Protein AF-A0A3A6NCM9-F1 (afdb_monomer)

Radius of gyration: 18.09 Å; Cα contacts (8 Å, |Δi|>4): 404; chains: 1; bounding box: 43×39×56 Å

Structure (mmCIF, N/CA/C/O backbone):
data_AF-A0A3A6NCM9-F1
#
_entry.id   AF-A0A3A6NCM9-F1
#
loop_
_atom_site.group_PDB
_atom_site.id
_atom_site.type_symbol
_atom_site.label_atom_id
_atom_site.label_alt_id
_atom_site.label_comp_id
_atom_site.label_asym_id
_atom_site.label_entity_id
_atom_site.label_seq_id
_atom_site.pdbx_PDB_ins_code
_atom_site.Cartn_x
_atom_site.Cartn_y
_atom_site.Cartn_z
_atom_site.occupancy
_atom_site.B_iso_or_equiv
_atom_site.auth_seq_id
_atom_site.auth_comp_id
_atom_site.auth_asym_id
_atom_site.auth_atom_id
_atom_site.pdbx_PDB_model_num
ATOM 1 N N . MET A 1 1 ? -17.193 -24.774 10.992 1.00 48.31 1 MET A N 1
ATOM 2 C CA . MET A 1 1 ? -16.392 -23.666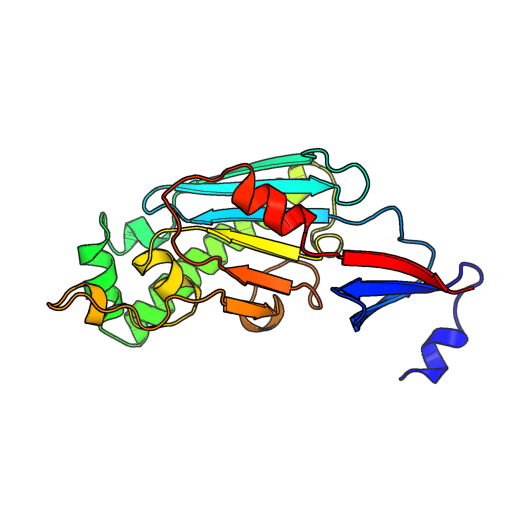 11.564 1.00 48.31 1 MET A CA 1
ATOM 3 C C . MET A 1 1 ? -17.260 -22.655 12.323 1.00 48.31 1 MET A C 1
ATOM 5 O O . MET A 1 1 ? -16.882 -22.297 13.424 1.00 48.31 1 MET A O 1
ATOM 9 N N . LEU A 1 2 ? -18.448 -22.282 11.819 1.00 43.47 2 LEU A N 1
ATOM 10 C CA . LEU A 1 2 ? -19.432 -21.435 12.529 1.00 43.47 2 LEU A CA 1
ATOM 11 C C . LEU A 1 2 ? -19.885 -21.929 13.929 1.00 43.47 2 LEU A C 1
ATOM 13 O O . LEU A 1 2 ? -19.968 -21.093 14.821 1.00 43.47 2 LEU A O 1
ATOM 17 N N . PRO A 1 3 ? -20.123 -23.235 14.189 1.00 46.50 3 PRO A N 1
ATOM 18 C CA . PRO A 1 3 ? -20.663 -23.672 15.487 1.00 46.50 3 PRO A CA 1
ATOM 19 C C . PRO A 1 3 ? -19.683 -23.520 16.659 1.00 46.50 3 PRO A C 1
ATOM 21 O O . PRO A 1 3 ? -20.102 -23.391 17.802 1.00 46.50 3 PRO A O 1
ATOM 24 N N . PHE A 1 4 ? -18.373 -23.519 16.385 1.00 46.66 4 PHE A N 1
ATOM 25 C CA . PHE A 1 4 ? -17.346 -23.422 17.426 1.00 46.66 4 PHE A CA 1
ATOM 26 C C . PHE A 1 4 ? -17.178 -21.985 17.948 1.00 46.66 4 PHE A C 1
ATOM 28 O O . PHE A 1 4 ? -16.792 -21.796 19.096 1.00 46.66 4 PHE A O 1
ATOM 35 N N . PHE A 1 5 ? -17.521 -20.974 17.137 1.00 48.91 5 PHE A N 1
ATOM 36 C CA . PHE A 1 5 ? -17.448 -19.564 17.537 1.00 48.91 5 PHE A CA 1
ATOM 37 C C . PHE A 1 5 ? -18.482 -19.184 18.603 1.00 48.91 5 PHE A C 1
ATOM 39 O O . PHE A 1 5 ? -18.211 -18.309 19.415 1.00 48.91 5 PHE A O 1
ATOM 46 N N . PHE A 1 6 ? -19.633 -19.857 18.640 1.00 49.19 6 PHE A N 1
ATOM 47 C CA . PHE A 1 6 ? -20.690 -19.558 19.610 1.00 49.19 6 PHE A CA 1
ATOM 48 C C . PHE A 1 6 ? -20.416 -20.116 21.011 1.00 49.19 6 PHE A C 1
ATOM 50 O O . PHE A 1 6 ? -21.011 -19.651 21.975 1.00 49.19 6 PHE A O 1
ATOM 57 N N . ASN A 1 7 ? -19.508 -21.089 21.144 1.00 46.19 7 ASN A N 1
ATOM 58 C CA . ASN A 1 7 ? -19.305 -21.812 22.402 1.00 46.19 7 ASN A CA 1
ATOM 59 C C . ASN A 1 7 ? -18.166 -21.259 23.272 1.00 46.19 7 ASN A C 1
ATOM 61 O O . ASN A 1 7 ? -17.878 -21.815 24.329 1.00 46.19 7 ASN A O 1
ATOM 65 N N . GLN A 1 8 ? -17.506 -20.179 22.845 1.00 46.28 8 GLN A N 1
ATOM 66 C CA . GLN A 1 8 ? -16.499 -19.491 23.647 1.00 46.28 8 GLN A CA 1
ATOM 67 C C . GLN A 1 8 ? -16.645 -17.977 23.518 1.00 46.28 8 GLN A C 1
ATOM 69 O O . GLN A 1 8 ? -16.111 -17.397 22.574 1.00 46.28 8 GLN A O 1
ATOM 74 N N . ARG A 1 9 ? -17.307 -17.354 24.502 1.00 50.97 9 ARG A N 1
ATOM 75 C CA . ARG A 1 9 ? -16.867 -16.153 25.250 1.00 50.97 9 ARG A CA 1
ATOM 76 C C . ARG A 1 9 ? -18.074 -15.412 25.819 1.00 50.97 9 ARG A C 1
ATOM 78 O O . ARG A 1 9 ? -18.945 -14.976 25.080 1.00 50.97 9 ARG A O 1
ATOM 85 N N . GLU A 1 10 ? -18.041 -15.168 27.124 1.00 55.66 10 GLU A N 1
ATOM 86 C CA . GLU A 1 10 ? -18.998 -14.332 27.868 1.00 55.66 10 GLU A CA 1
ATOM 87 C C . GLU A 1 10 ? -19.052 -12.859 27.388 1.00 55.66 10 GLU A C 1
ATOM 89 O O . GLU A 1 10 ? -19.897 -12.099 27.843 1.00 55.66 10 GLU A O 1
ATOM 94 N N . ASN A 1 11 ? -18.199 -12.456 26.433 1.00 61.81 11 ASN A N 1
ATOM 95 C CA . ASN A 1 11 ? -17.996 -11.065 26.002 1.00 61.81 11 ASN A CA 1
ATOM 96 C C . ASN A 1 11 ? -18.566 -10.723 24.605 1.00 61.81 11 ASN A C 1
ATOM 98 O O . ASN A 1 11 ? -18.276 -9.645 24.087 1.00 61.81 11 ASN A O 1
ATOM 102 N N . GLY A 1 12 ? -19.342 -11.613 23.975 1.00 78.62 12 GLY A N 1
ATOM 103 C CA . GLY A 1 12 ? -19.971 -11.365 22.666 1.00 78.62 12 GLY A CA 1
ATOM 104 C C . GLY A 1 12 ? -19.035 -11.504 21.454 1.00 78.62 12 GLY A C 1
ATOM 105 O O . GLY A 1 12 ? -17.869 -11.892 21.576 1.00 78.62 12 GLY A O 1
ATOM 106 N N . ILE A 1 13 ? -19.562 -11.223 20.258 1.00 88.00 13 ILE A N 1
ATOM 107 C CA . ILE A 1 13 ? -18.854 -11.309 18.966 1.00 88.00 13 ILE A CA 1
ATOM 108 C C . ILE A 1 13 ? -18.992 -9.967 18.241 1.00 88.00 13 ILE A C 1
ATOM 110 O O . ILE A 1 13 ? -20.056 -9.365 18.269 1.00 88.00 13 ILE A O 1
ATOM 114 N N . THR A 1 14 ? -17.966 -9.505 17.529 1.00 90.19 14 THR A N 1
ATOM 115 C CA . THR A 1 14 ? -18.066 -8.341 16.636 1.00 90.19 14 THR A CA 1
ATOM 116 C C . THR A 1 14 ? -18.044 -8.776 15.177 1.00 90.19 14 THR A C 1
ATOM 118 O O . THR A 1 14 ? -17.115 -9.442 14.723 1.00 90.19 14 THR A O 1
ATOM 121 N N . ALA A 1 15 ? -19.057 -8.373 14.412 1.00 90.44 15 ALA A N 1
ATOM 122 C CA . ALA A 1 15 ? -19.086 -8.542 12.967 1.00 90.44 15 ALA A CA 1
ATOM 123 C C . ALA A 1 15 ? -18.407 -7.359 12.273 1.00 90.44 15 ALA A C 1
ATOM 125 O O . ALA A 1 15 ? -18.804 -6.209 12.471 1.00 90.44 15 ALA A O 1
ATOM 126 N N . VAL A 1 16 ? -17.421 -7.649 11.421 1.00 89.50 16 VAL A N 1
ATOM 127 C CA . VAL A 1 16 ? -16.749 -6.657 10.575 1.00 89.50 16 VAL A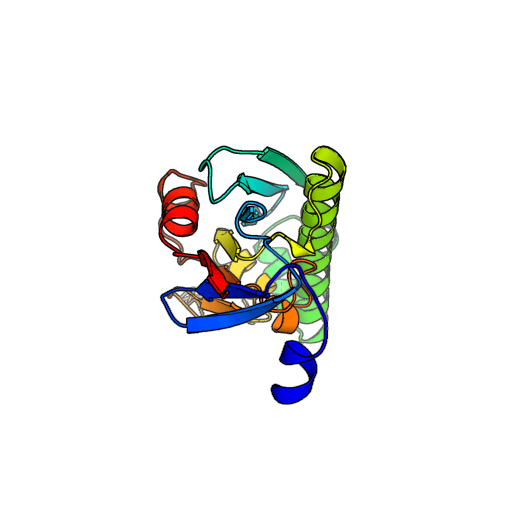 CA 1
ATOM 128 C C . VAL A 1 16 ? -17.365 -6.699 9.184 1.00 89.50 16 VAL A C 1
ATOM 130 O O . VAL A 1 16 ? -17.331 -7.727 8.506 1.00 89.50 16 VAL A O 1
ATOM 133 N N . LEU A 1 17 ? -17.941 -5.584 8.755 1.00 89.44 17 LEU A N 1
ATOM 134 C CA . LEU A 1 17 ? -18.662 -5.440 7.499 1.00 89.44 17 LEU A CA 1
ATOM 135 C C . LEU A 1 17 ? -17.964 -4.407 6.619 1.00 89.44 17 LEU A C 1
ATOM 137 O O . LEU A 1 17 ? -17.639 -3.328 7.100 1.00 89.44 17 LEU A O 1
ATOM 141 N N . GLU A 1 18 ? -17.844 -4.672 5.325 1.00 86.44 18 GLU A N 1
ATOM 142 C CA . GLU A 1 18 ? -17.489 -3.664 4.324 1.00 86.44 18 GLU A CA 1
ATOM 143 C C . GLU A 1 18 ? -18.604 -3.584 3.287 1.00 86.44 18 GLU A C 1
ATOM 145 O O . GLU A 1 18 ? -18.976 -4.592 2.684 1.00 86.44 18 GLU A O 1
ATOM 150 N N . ASN A 1 19 ? -19.170 -2.389 3.098 1.00 83.00 19 ASN A N 1
ATOM 151 C CA . ASN A 1 19 ? -20.299 -2.157 2.187 1.00 83.00 19 ASN A CA 1
ATOM 152 C C . ASN A 1 19 ? -21.463 -3.148 2.410 1.00 83.00 19 ASN A C 1
ATOM 154 O O . ASN A 1 19 ? -22.113 -3.596 1.471 1.00 83.00 19 ASN A O 1
ATOM 158 N N . GLY A 1 20 ? -21.705 -3.521 3.672 1.00 82.31 20 GLY A N 1
ATOM 159 C CA . GLY A 1 20 ? -22.752 -4.469 4.067 1.00 82.31 20 GLY A CA 1
ATOM 160 C C . GLY A 1 20 ? -22.389 -5.951 3.923 1.00 82.31 20 GLY A C 1
ATOM 161 O O . GLY A 1 20 ? -23.160 -6.796 4.371 1.00 82.31 20 GLY A O 1
ATOM 162 N N . ARG A 1 21 ? -21.220 -6.291 3.368 1.00 84.62 21 ARG A N 1
ATOM 163 C CA . ARG A 1 21 ? -20.736 -7.673 3.256 1.00 84.62 21 ARG A CA 1
ATOM 164 C C . ARG A 1 21 ? -19.869 -8.041 4.458 1.00 84.62 21 ARG A C 1
ATOM 166 O O . ARG A 1 21 ? -18.964 -7.290 4.809 1.00 84.62 21 ARG A O 1
ATOM 173 N N . LEU A 1 22 ? -20.108 -9.210 5.052 1.00 87.94 22 LEU A N 1
ATOM 174 C CA . LEU A 1 22 ? -19.275 -9.741 6.134 1.00 87.94 22 LEU A CA 1
ATOM 175 C C . LEU A 1 22 ? -17.849 -10.019 5.638 1.00 87.94 22 LEU A C 1
ATOM 177 O O . LEU A 1 22 ? -17.657 -10.792 4.700 1.00 87.94 22 LEU A O 1
ATOM 181 N N . MET A 1 23 ? -16.868 -9.382 6.275 1.00 86.62 23 MET A N 1
ATOM 182 C CA . MET A 1 23 ? -15.440 -9.612 6.048 1.00 86.62 23 MET A CA 1
ATOM 183 C C . MET A 1 23 ? -14.904 -10.684 6.993 1.00 86.62 23 MET A C 1
ATOM 185 O O . MET A 1 23 ? -14.251 -11.626 6.556 1.00 86.62 23 MET A O 1
ATOM 189 N N . THR A 1 24 ? -15.175 -10.530 8.292 1.00 88.81 24 THR A N 1
ATOM 190 C CA . THR A 1 24 ? -14.715 -11.437 9.348 1.00 88.81 24 THR A CA 1
ATOM 191 C C . THR A 1 24 ? -15.564 -11.285 10.614 1.00 88.81 24 THR A C 1
ATOM 193 O O . THR A 1 24 ? -16.335 -10.331 10.751 1.00 88.81 24 THR A O 1
ATOM 196 N N . LEU A 1 25 ? -15.412 -12.236 11.534 1.00 89.12 25 LEU A N 1
ATOM 197 C CA . LEU A 1 25 ? -15.924 -12.179 12.901 1.00 89.12 25 LEU A CA 1
ATOM 198 C C . LEU A 1 25 ? -14.749 -12.066 13.871 1.00 89.12 25 LEU A C 1
ATOM 200 O O . LEU A 1 25 ? -13.712 -12.704 13.680 1.00 89.12 25 LEU A O 1
ATOM 204 N N . GLU A 1 26 ? -14.927 -11.270 14.914 1.00 89.44 26 GLU A N 1
ATOM 205 C CA . GLU A 1 26 ? -13.944 -11.046 15.966 1.00 89.44 26 GLU A CA 1
ATOM 206 C C . GLU A 1 26 ? -14.544 -11.384 17.321 1.00 89.44 26 GLU A C 1
ATOM 208 O O . GLU A 1 26 ? -15.744 -11.245 17.545 1.00 89.44 26 GLU A O 1
ATOM 213 N N . ALA A 1 27 ? -13.704 -11.868 18.224 1.00 87.12 27 ALA A N 1
ATOM 214 C CA . ALA A 1 27 ? -14.131 -12.224 19.561 1.00 87.12 27 ALA A CA 1
ATOM 215 C C . ALA A 1 27 ? -14.171 -10.986 20.468 1.00 87.12 27 ALA A C 1
ATOM 217 O O . ALA A 1 27 ? -13.185 -10.254 20.535 1.00 87.12 27 ALA A O 1
ATOM 218 N N . GLY A 1 28 ? -15.255 -10.820 21.227 1.00 87.44 28 GLY A N 1
ATOM 219 C CA . GLY A 1 28 ? -15.491 -9.650 22.072 1.00 87.44 28 GLY A CA 1
ATOM 220 C C . GLY A 1 28 ? -16.056 -8.450 21.310 1.00 87.44 28 GLY A C 1
ATOM 221 O O . GLY A 1 28 ? -16.305 -8.520 20.102 1.00 87.44 28 GLY A O 1
ATOM 222 N N . ASP A 1 29 ? -16.238 -7.336 22.023 1.00 87.50 29 ASP A N 1
ATOM 223 C CA . ASP A 1 29 ? -16.551 -6.035 21.428 1.00 87.50 29 ASP A CA 1
ATOM 224 C C . ASP A 1 29 ? -15.266 -5.327 20.977 1.00 87.50 29 ASP A C 1
ATOM 226 O O . ASP A 1 29 ? -14.492 -4.822 21.789 1.00 87.50 29 ASP A O 1
ATOM 230 N N . THR A 1 30 ? -15.038 -5.298 19.665 1.00 89.38 30 THR A N 1
ATOM 231 C CA . THR A 1 30 ? -13.907 -4.608 19.026 1.00 89.38 30 THR A CA 1
ATOM 232 C C . THR A 1 30 ? -14.377 -3.417 18.189 1.00 89.38 30 THR A C 1
ATOM 234 O O . THR A 1 30 ? -13.640 -2.915 17.335 1.00 89.38 30 THR A O 1
ATOM 237 N N . SER A 1 31 ? -15.619 -2.959 18.387 1.00 86.00 31 SER A N 1
ATOM 238 C CA . SER A 1 31 ? -16.247 -1.924 17.558 1.00 86.00 31 SER A CA 1
ATOM 239 C C . SER A 1 31 ? -15.506 -0.584 17.591 1.00 86.00 31 SER A C 1
ATOM 241 O O . SER A 1 31 ? -15.495 0.144 16.595 1.00 86.00 31 SER A O 1
ATOM 243 N N . HIS A 1 32 ? -14.799 -0.305 18.686 1.00 85.31 32 HIS A N 1
ATOM 244 C CA . HIS A 1 32 ? -13.969 0.886 18.855 1.00 85.31 32 HIS A CA 1
ATOM 245 C C . HIS A 1 32 ? -12.622 0.822 18.113 1.00 85.31 32 HIS A C 1
ATOM 247 O O . HIS A 1 32 ? -12.017 1.862 17.852 1.00 85.31 32 HIS A O 1
ATOM 253 N N . GLU A 1 33 ? -12.176 -0.369 17.711 1.00 88.19 33 GLU A N 1
ATOM 254 C CA . GLU A 1 33 ? -10.853 -0.622 17.140 1.00 88.19 33 GLU A CA 1
ATOM 255 C C . GLU A 1 33 ? -10.939 -0.795 15.622 1.00 88.19 33 GLU A C 1
ATOM 257 O O . GLU A 1 33 ? -10.970 -1.913 15.089 1.00 88.19 33 GLU A O 1
ATOM 262 N N . MET A 1 34 ? -11.023 0.327 14.910 1.00 91.81 34 MET A N 1
ATOM 263 C CA . MET A 1 34 ? -11.192 0.326 13.462 1.00 91.81 34 MET A CA 1
ATOM 264 C C . MET A 1 34 ? -10.335 1.400 12.804 1.00 91.81 34 MET A C 1
ATOM 266 O O . MET A 1 34 ? -10.587 2.595 12.960 1.00 91.81 34 MET A O 1
ATOM 270 N N . TYR A 1 35 ? -9.351 0.955 12.026 1.00 94.75 35 TYR A N 1
ATOM 271 C CA . TYR A 1 35 ? -8.408 1.833 11.350 1.00 94.75 35 TYR A CA 1
ATOM 272 C C . TYR A 1 35 ? -8.359 1.573 9.848 1.00 94.75 35 TYR A C 1
ATOM 274 O O . TYR A 1 35 ? -8.697 0.491 9.355 1.00 94.75 35 TYR A O 1
ATOM 282 N N . GLY A 1 36 ? -7.920 2.595 9.123 1.00 95.56 36 GLY A N 1
ATOM 283 C CA . GLY A 1 36 ? -7.661 2.540 7.696 1.00 95.56 36 GLY A CA 1
ATOM 284 C C . GLY A 1 36 ? -6.376 3.276 7.347 1.00 95.56 36 GLY A C 1
ATOM 285 O O . GLY A 1 36 ? -5.955 4.177 8.073 1.00 95.56 36 GLY A O 1
ATOM 286 N N . LEU A 1 37 ? -5.756 2.887 6.239 1.00 95.25 37 LEU A N 1
ATOM 287 C CA . LEU A 1 37 ? -4.507 3.470 5.765 1.00 95.25 37 LEU A CA 1
ATOM 288 C C . LEU A 1 37 ? -4.721 4.125 4.399 1.00 95.25 37 LEU A C 1
ATOM 290 O O . LEU A 1 37 ? -5.223 3.484 3.479 1.00 95.25 37 LEU A O 1
ATOM 294 N N . ALA A 1 38 ? -4.327 5.386 4.252 1.00 95.12 38 ALA A N 1
ATOM 295 C CA . ALA A 1 38 ? -4.162 6.012 2.945 1.00 95.12 38 ALA A CA 1
ATOM 296 C C . ALA A 1 38 ? -2.677 5.982 2.570 1.00 95.12 38 ALA A C 1
ATOM 298 O O . ALA A 1 38 ? -1.844 6.359 3.391 1.00 95.12 38 ALA A O 1
ATOM 299 N N . VAL A 1 39 ? -2.336 5.535 1.363 1.00 95.06 39 VAL A N 1
ATOM 300 C CA . VAL A 1 39 ? -0.942 5.438 0.901 1.00 95.06 39 VAL A CA 1
ATOM 301 C C . VAL A 1 39 ? -0.771 6.163 -0.425 1.00 95.06 39 VAL A C 1
ATOM 303 O O . VAL A 1 39 ? -1.566 5.987 -1.345 1.00 95.06 39 VAL A O 1
ATOM 306 N N . ASP A 1 40 ? 0.293 6.945 -0.539 1.00 93.50 40 ASP A N 1
ATOM 307 C CA . ASP A 1 40 ? 0.730 7.537 -1.797 1.00 93.50 40 ASP A CA 1
ATOM 308 C C . ASP A 1 40 ? 2.041 6.933 -2.246 1.00 93.50 40 ASP A C 1
ATOM 310 O O . ASP A 1 40 ? 3.058 7.025 -1.556 1.00 93.50 40 ASP A O 1
ATOM 314 N N . ILE A 1 41 ? 1.994 6.300 -3.410 1.00 94.06 41 ILE A N 1
ATOM 315 C CA . ILE A 1 41 ? 3.139 5.683 -4.048 1.00 94.06 41 ILE A CA 1
ATOM 316 C C . ILE A 1 41 ? 3.723 6.674 -5.049 1.00 94.06 41 ILE A C 1
ATOM 318 O O . ILE A 1 41 ? 3.420 6.659 -6.248 1.00 94.06 41 ILE A O 1
ATOM 322 N N . GLY A 1 42 ? 4.619 7.516 -4.546 1.00 92.38 42 GLY A N 1
ATOM 323 C CA . GLY A 1 42 ? 5.492 8.330 -5.371 1.00 92.38 42 GLY A CA 1
ATOM 324 C C . GLY A 1 42 ? 6.645 7.518 -5.964 1.00 92.38 42 GLY A C 1
ATOM 325 O O . GLY A 1 42 ? 7.020 6.438 -5.496 1.00 92.38 42 GLY A O 1
ATOM 326 N N . THR A 1 43 ? 7.268 8.069 -7.006 1.00 91.69 43 THR A N 1
ATOM 327 C CA . THR A 1 43 ? 8.458 7.458 -7.614 1.00 91.69 43 THR A CA 1
ATOM 328 C C . THR A 1 43 ? 9.631 7.451 -6.629 1.00 91.69 43 THR A C 1
ATOM 330 O O . THR A 1 43 ? 10.340 6.451 -6.540 1.00 91.69 43 THR A O 1
ATOM 333 N N . THR A 1 44 ? 9.812 8.529 -5.859 1.00 92.88 44 THR A N 1
ATOM 334 C CA . THR A 1 44 ? 10.922 8.666 -4.898 1.00 92.88 44 THR A CA 1
ATOM 335 C C . THR A 1 44 ? 10.519 8.292 -3.477 1.00 92.88 44 THR A C 1
ATOM 337 O O . THR A 1 44 ? 11.254 7.594 -2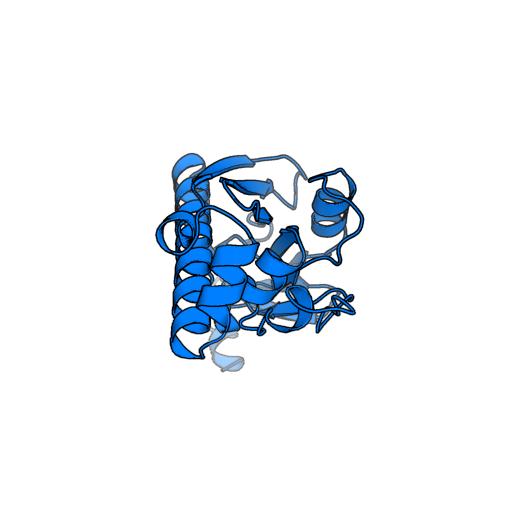.784 1.00 92.88 44 THR A O 1
ATOM 340 N N . THR A 1 45 ? 9.339 8.728 -3.049 1.00 95.31 45 THR A N 1
ATOM 341 C CA . THR A 1 45 ? 8.874 8.592 -1.667 1.00 95.31 45 THR A CA 1
ATOM 342 C C . THR A 1 45 ? 7.527 7.896 -1.657 1.00 95.31 45 THR A C 1
ATOM 344 O O . THR A 1 45 ? 6.681 8.185 -2.499 1.00 95.31 45 THR A O 1
ATOM 347 N N . VAL A 1 46 ? 7.331 7.004 -0.692 1.00 97.06 46 VAL A N 1
ATOM 348 C CA . VAL A 1 46 ? 6.029 6.427 -0.365 1.00 97.06 46 VAL A CA 1
ATOM 349 C C . VAL A 1 46 ? 5.602 6.980 0.989 1.00 97.06 46 VAL A C 1
ATOM 351 O O . VAL A 1 46 ? 6.380 6.933 1.944 1.00 97.06 46 VAL A O 1
ATOM 354 N N . ALA A 1 47 ? 4.392 7.525 1.071 1.00 96.50 47 ALA A N 1
ATOM 355 C CA . ALA A 1 47 ? 3.837 8.094 2.296 1.00 96.50 47 ALA A CA 1
ATOM 356 C C . ALA A 1 47 ? 2.587 7.322 2.722 1.00 96.50 47 ALA A C 1
ATOM 358 O O . ALA A 1 47 ? 1.772 6.958 1.881 1.00 96.50 47 ALA A O 1
ATOM 359 N N . ALA A 1 48 ? 2.431 7.081 4.021 1.00 96.56 48 ALA A N 1
ATOM 360 C CA . ALA A 1 48 ? 1.297 6.384 4.610 1.00 96.56 48 ALA A CA 1
ATOM 361 C C . ALA A 1 48 ? 0.675 7.215 5.737 1.00 96.56 48 ALA A C 1
ATOM 363 O O . ALA A 1 48 ? 1.380 7.758 6.587 1.00 96.56 48 ALA A O 1
ATOM 364 N N . TYR A 1 49 ? -0.652 7.270 5.758 1.00 95.44 49 TYR A N 1
ATOM 365 C CA . TYR A 1 49 ? -1.455 8.046 6.696 1.00 95.44 49 TYR A CA 1
ATOM 366 C C . TYR A 1 49 ? -2.466 7.108 7.350 1.00 95.44 49 TYR A C 1
ATOM 368 O O . TYR A 1 49 ? -3.353 6.570 6.683 1.00 95.44 49 TYR A O 1
ATOM 376 N N . LEU A 1 50 ? -2.312 6.887 8.651 1.00 95.88 50 LEU A N 1
ATOM 377 C CA . LEU A 1 50 ? -3.196 6.043 9.445 1.00 95.88 50 LEU A CA 1
ATOM 378 C C . LEU A 1 50 ? -4.346 6.886 9.987 1.00 95.88 50 LEU A C 1
ATOM 380 O O . LEU A 1 50 ? -4.115 7.926 10.600 1.00 95.88 50 LEU A O 1
ATOM 384 N N . TYR A 1 51 ? -5.574 6.411 9.810 1.00 94.44 51 TYR A N 1
ATOM 385 C CA . TYR A 1 51 ? -6.789 7.061 10.290 1.00 94.44 51 TYR A CA 1
ATOM 386 C C . TYR A 1 51 ? -7.570 6.139 11.211 1.00 94.44 51 TYR A C 1
ATOM 388 O O . TYR A 1 51 ? -7.745 4.956 10.915 1.00 94.44 51 TYR A O 1
ATOM 396 N N . ASN A 1 52 ? -8.105 6.703 12.290 1.00 93.19 52 ASN A N 1
ATOM 397 C CA . ASN A 1 52 ? -9.172 6.067 13.047 1.00 93.19 52 ASN A CA 1
ATOM 398 C C . ASN A 1 52 ? -10.482 6.245 12.263 1.00 93.19 52 ASN A C 1
ATOM 400 O O . ASN A 1 52 ? -10.907 7.369 12.002 1.00 93.19 52 ASN A O 1
ATOM 404 N N . LEU A 1 53 ? -11.125 5.149 11.860 1.00 90.38 53 LEU A N 1
ATOM 405 C CA . LEU A 1 53 ? -12.336 5.196 11.032 1.00 90.38 53 LEU A CA 1
ATOM 406 C C . LEU A 1 53 ? -13.596 5.553 11.835 1.00 90.38 53 LEU A C 1
ATOM 408 O O . LEU A 1 53 ? -14.568 6.033 11.249 1.00 90.38 53 LEU A O 1
ATOM 412 N N . ASN A 1 54 ? -13.564 5.390 13.161 1.00 89.00 54 ASN A N 1
ATOM 413 C CA . ASN A 1 54 ? -14.645 5.802 14.053 1.00 89.00 54 ASN A CA 1
ATOM 414 C C . ASN A 1 54 ? -14.633 7.322 14.279 1.00 89.00 54 ASN A C 1
ATOM 416 O O . ASN A 1 54 ? -15.635 7.986 14.013 1.00 89.00 54 ASN A O 1
ATOM 420 N N . SER A 1 55 ? -13.501 7.888 14.722 1.00 89.88 55 SER A N 1
ATOM 421 C CA . SER A 1 55 ? -13.379 9.338 14.971 1.00 89.88 55 SER A CA 1
ATOM 422 C C . SER A 1 55 ? -13.134 10.151 13.700 1.00 89.88 55 SER A C 1
ATOM 424 O O . SER A 1 55 ? -13.450 11.337 13.648 1.00 89.88 55 SER A O 1
ATOM 426 N N . ARG A 1 56 ? -12.635 9.503 12.639 1.00 86.62 56 ARG A N 1
ATOM 427 C CA . ARG A 1 56 ? -12.211 10.112 11.366 1.00 86.62 56 ARG A CA 1
ATOM 428 C C . ARG A 1 56 ? -10.988 11.020 11.492 1.00 86.62 56 ARG A C 1
ATOM 430 O O . ARG A 1 56 ? -10.755 11.846 10.610 1.00 86.62 56 ARG A O 1
ATOM 437 N N . GLU A 1 57 ? -10.220 10.859 12.559 1.00 90.81 57 GLU A N 1
ATOM 438 C CA . GLU A 1 57 ? -9.002 11.619 12.817 1.00 90.81 57 GLU A CA 1
ATOM 439 C C . GLU A 1 57 ? -7.769 10.854 12.335 1.00 90.81 57 GLU A C 1
ATOM 441 O O . GLU A 1 57 ? -7.730 9.618 12.334 1.00 90.81 57 GLU A O 1
ATOM 446 N N . GLN A 1 58 ? -6.750 11.600 11.911 1.00 93.62 58 GLN A N 1
ATOM 447 C CA . GLN A 1 58 ? -5.456 11.028 11.562 1.00 93.62 58 GLN A CA 1
ATOM 448 C C . GLN A 1 58 ? -4.730 10.613 12.845 1.00 93.62 58 GLN A C 1
ATOM 450 O O . GLN A 1 58 ? -4.469 11.447 13.707 1.00 93.62 58 GLN A O 1
ATOM 455 N N . ALA A 1 59 ? -4.386 9.333 12.951 1.00 94.88 59 ALA A N 1
ATOM 456 C CA . ALA A 1 59 ? -3.676 8.763 14.089 1.00 94.88 59 ALA A CA 1
ATOM 457 C C . ALA A 1 59 ? -2.150 8.843 13.924 1.00 94.88 59 ALA A C 1
ATOM 459 O O . ALA A 1 59 ? -1.440 9.091 14.892 1.00 94.88 59 ALA A O 1
ATOM 460 N N . ALA A 1 60 ? -1.635 8.643 12.705 1.00 96.44 60 ALA A N 1
ATOM 461 C CA . ALA A 1 60 ? -0.204 8.739 12.420 1.00 96.44 60 ALA A CA 1
ATOM 462 C C . ALA A 1 60 ? 0.089 9.007 10.946 1.00 96.44 60 ALA A C 1
ATOM 464 O O . ALA A 1 60 ? -0.747 8.789 10.070 1.00 96.44 60 ALA A O 1
ATOM 465 N N . VAL A 1 61 ? 1.321 9.440 10.691 1.00 96.38 61 VAL A N 1
ATOM 466 C CA . VAL A 1 61 ? 1.918 9.532 9.361 1.00 96.38 61 VAL A CA 1
ATOM 467 C C . VAL A 1 61 ? 3.297 8.875 9.388 1.00 96.38 61 VAL A C 1
ATOM 469 O O . VAL A 1 61 ? 4.027 8.990 10.372 1.00 96.38 61 VAL A O 1
ATOM 472 N N . ALA A 1 62 ? 3.647 8.177 8.314 1.00 97.69 62 ALA A N 1
ATOM 473 C CA . ALA A 1 62 ? 4.976 7.631 8.080 1.00 97.69 62 ALA A CA 1
ATOM 474 C C . ALA A 1 62 ? 5.355 7.825 6.609 1.00 97.69 62 ALA A C 1
ATOM 476 O O . ALA A 1 62 ? 4.491 7.892 5.737 1.00 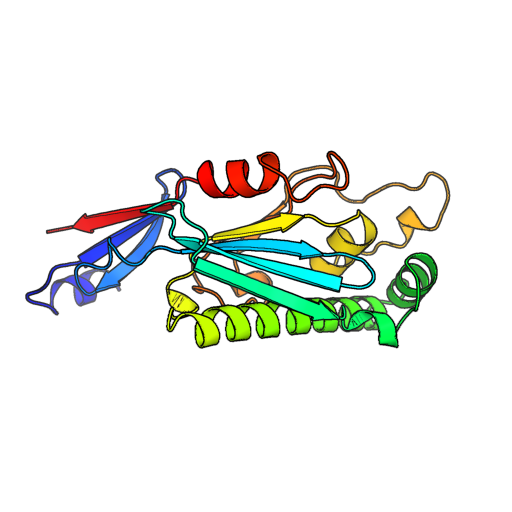97.69 62 ALA A O 1
ATOM 477 N N . SER A 1 63 ? 6.650 7.909 6.317 1.00 97.69 63 SER A N 1
ATOM 478 C CA . SER A 1 63 ? 7.137 7.937 4.938 1.00 97.69 63 SER A CA 1
ATOM 479 C C . SER A 1 63 ? 8.470 7.214 4.823 1.00 97.69 63 SER A C 1
ATOM 481 O O . SER A 1 63 ? 9.211 7.102 5.799 1.00 97.69 63 SER A O 1
ATOM 483 N N . ALA A 1 64 ? 8.750 6.696 3.634 1.00 97.88 64 ALA A N 1
ATOM 484 C CA . ALA A 1 64 ? 9.967 5.964 3.329 1.00 97.88 64 ALA A CA 1
ATOM 485 C C . ALA A 1 64 ? 10.381 6.224 1.881 1.00 97.88 64 ALA A C 1
ATOM 487 O O . ALA A 1 64 ? 9.550 6.546 1.027 1.00 97.88 64 ALA A O 1
ATOM 488 N N . LEU A 1 65 ? 11.669 6.044 1.588 1.00 97.50 65 LEU A N 1
ATOM 489 C CA . LEU A 1 65 ? 12.121 5.980 0.203 1.00 97.50 65 LEU A CA 1
ATOM 490 C C . LEU A 1 65 ? 11.480 4.775 -0.489 1.00 97.50 65 LEU A C 1
ATOM 492 O O . LEU A 1 65 ? 11.399 3.682 0.075 1.00 97.50 65 LEU A O 1
ATOM 496 N N . ASN A 1 66 ? 11.053 4.975 -1.731 1.00 97.25 66 ASN A N 1
ATOM 497 C CA . ASN A 1 66 ? 10.573 3.894 -2.570 1.00 97.25 66 ASN A CA 1
ATOM 498 C C . ASN A 1 66 ? 11.752 2.963 -2.889 1.00 97.25 66 ASN A C 1
ATOM 500 O O . ASN A 1 66 ? 12.673 3.342 -3.615 1.00 97.25 66 ASN A O 1
ATOM 504 N N . ALA A 1 67 ? 11.725 1.733 -2.367 1.00 97.50 67 ALA A N 1
ATOM 505 C CA . ALA A 1 67 ? 12.836 0.790 -2.506 1.00 97.50 67 ALA A CA 1
ATOM 506 C C . ALA A 1 67 ? 13.130 0.402 -3.967 1.00 97.50 67 ALA A C 1
ATOM 508 O O . ALA A 1 67 ? 14.201 -0.125 -4.261 1.00 97.50 67 ALA A O 1
ATOM 509 N N . GLN A 1 68 ? 12.213 0.692 -4.894 1.00 97.25 68 GLN A N 1
ATOM 510 C CA . GLN A 1 68 ? 12.423 0.533 -6.332 1.00 97.25 68 GLN A CA 1
ATOM 511 C C . GLN A 1 68 ? 13.490 1.478 -6.907 1.00 97.25 68 GLN A C 1
ATOM 513 O O . GLN A 1 68 ? 13.958 1.227 -8.013 1.00 97.25 68 GLN A O 1
ATOM 518 N N . ILE A 1 69 ? 13.895 2.540 -6.191 1.00 95.25 69 ILE A N 1
ATOM 519 C CA . ILE A 1 69 ? 14.966 3.455 -6.632 1.00 95.25 69 ILE A CA 1
ATOM 520 C C . ILE A 1 69 ? 16.255 2.699 -6.970 1.00 95.25 69 ILE A C 1
ATOM 522 O O . ILE A 1 69 ? 16.939 3.071 -7.921 1.00 95.25 69 ILE A O 1
ATOM 526 N N . SER A 1 70 ? 16.575 1.622 -6.242 1.00 93.94 70 SER A N 1
ATOM 527 C CA . SER A 1 70 ? 17.790 0.839 -6.500 1.00 93.94 70 SER A CA 1
ATOM 528 C C . SER A 1 70 ? 17.787 0.130 -7.858 1.00 93.94 70 SER A C 1
ATOM 530 O O . SER A 1 70 ? 18.848 -0.238 -8.341 1.00 93.94 70 SER A O 1
ATOM 532 N N . GLU A 1 71 ? 16.614 -0.046 -8.474 1.00 94.12 71 GLU A N 1
ATOM 533 C CA . GLU A 1 71 ? 16.430 -0.746 -9.755 1.00 94.12 71 GLU A CA 1
ATOM 534 C C . GLU A 1 71 ? 16.116 0.211 -10.918 1.00 94.12 71 GLU A C 1
ATOM 536 O O . GLU A 1 71 ? 15.824 -0.221 -12.036 1.00 94.12 71 GLU A O 1
ATOM 541 N N . GLY A 1 72 ? 16.109 1.518 -10.644 1.00 88.12 72 GLY A N 1
ATOM 542 C CA . GLY A 1 72 ? 15.787 2.564 -11.604 1.00 88.12 72 GLY A CA 1
ATOM 543 C C . GLY A 1 72 ? 15.562 3.906 -10.913 1.00 88.12 72 GLY A C 1
ATOM 544 O O . GLY A 1 72 ? 14.625 4.068 -10.116 1.00 88.12 72 GLY A O 1
ATOM 545 N N . ALA A 1 73 ? 16.415 4.878 -11.243 1.00 81.62 73 ALA A N 1
ATOM 546 C CA . ALA A 1 73 ? 16.370 6.230 -10.686 1.00 81.62 73 ALA A CA 1
ATOM 547 C C . ALA A 1 73 ? 15.112 7.007 -11.116 1.00 81.62 73 ALA A C 1
ATOM 549 O O . ALA A 1 73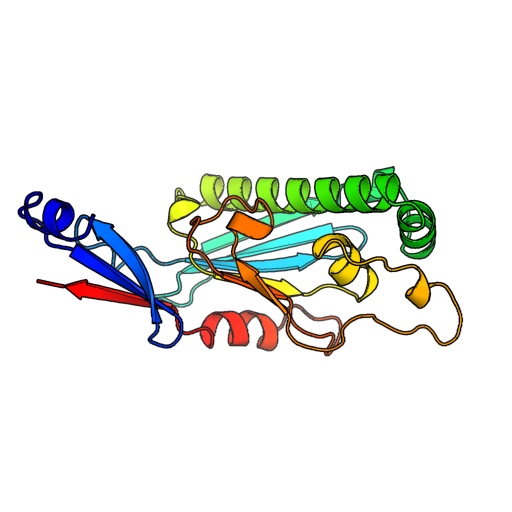 ? 14.679 7.921 -10.418 1.00 81.62 73 ALA A O 1
ATOM 550 N N . ASP A 1 74 ? 14.503 6.619 -12.237 1.00 89.56 74 ASP A N 1
ATOM 551 C CA . ASP A 1 74 ? 13.316 7.250 -12.800 1.00 89.56 74 ASP A CA 1
ATOM 552 C C . ASP A 1 74 ? 12.265 6.218 -13.243 1.00 89.56 74 ASP A C 1
ATOM 554 O O . ASP A 1 74 ? 12.415 5.003 -13.107 1.00 89.56 74 ASP A O 1
ATOM 558 N N . VAL A 1 75 ? 11.149 6.716 -13.768 1.00 89.56 75 VAL A N 1
ATOM 559 C CA . VAL A 1 75 ? 10.042 5.878 -14.237 1.00 89.56 75 VAL A CA 1
ATOM 560 C C . VAL A 1 75 ? 10.444 5.005 -15.430 1.00 89.56 75 VAL A C 1
ATOM 562 O O . VAL A 1 75 ? 10.064 3.837 -15.479 1.00 89.56 75 VAL A O 1
ATOM 565 N N . MET A 1 76 ? 11.197 5.545 -16.390 1.00 91.62 76 MET A N 1
ATOM 566 C CA . MET A 1 76 ? 11.505 4.844 -17.641 1.00 91.62 76 MET A CA 1
ATOM 567 C C . MET A 1 76 ? 12.476 3.687 -17.418 1.00 91.62 76 MET A C 1
ATOM 569 O O . MET A 1 76 ? 12.266 2.599 -17.950 1.00 91.62 76 MET A O 1
ATOM 573 N N . SER A 1 77 ? 13.486 3.894 -16.577 1.00 93.12 77 SER A N 1
ATOM 574 C CA . SER A 1 77 ? 14.408 2.847 -16.136 1.00 93.12 77 SER A CA 1
ATOM 575 C C . SER A 1 77 ? 13.670 1.719 -15.414 1.00 93.12 77 SER A C 1
ATOM 577 O O . SER A 1 77 ? 13.892 0.554 -15.731 1.00 93.12 77 SER A O 1
ATOM 579 N N . ARG A 1 78 ? 12.697 2.026 -14.547 1.00 94.75 78 ARG A N 1
ATOM 580 C CA . ARG A 1 78 ? 11.860 0.988 -13.914 1.00 94.75 78 ARG A CA 1
ATOM 581 C C . ARG A 1 78 ? 10.964 0.253 -14.903 1.00 94.75 78 ARG A C 1
ATOM 583 O O . ARG A 1 78 ? 10.798 -0.956 -14.774 1.00 94.75 78 ARG A O 1
ATOM 590 N N . ILE A 1 79 ? 10.396 0.946 -15.893 1.00 93.69 79 ILE A N 1
ATOM 591 C CA . ILE A 1 79 ? 9.629 0.298 -16.970 1.00 93.69 79 ILE A CA 1
ATOM 592 C C . ILE A 1 79 ? 10.526 -0.669 -17.749 1.00 93.69 79 ILE A C 1
ATOM 594 O O . ILE A 1 79 ? 10.097 -1.780 -18.057 1.00 93.69 79 ILE A O 1
ATOM 598 N N . ALA A 1 80 ? 11.768 -0.270 -18.037 1.00 93.88 80 ALA A N 1
ATOM 599 C CA . ALA A 1 80 ? 12.743 -1.127 -18.696 1.00 93.88 80 ALA A CA 1
ATOM 600 C C . ALA A 1 80 ? 13.092 -2.351 -17.835 1.00 93.88 80 ALA A C 1
ATOM 602 O O . ALA A 1 80 ? 13.046 -3.472 -18.339 1.00 93.88 80 ALA A O 1
ATOM 603 N N . THR A 1 81 ? 13.340 -2.179 -16.534 1.00 95.12 81 THR A N 1
ATOM 604 C CA . THR A 1 81 ? 13.563 -3.296 -15.599 1.00 95.12 81 THR A CA 1
ATOM 605 C C . THR A 1 81 ? 12.360 -4.248 -15.568 1.00 95.12 81 THR A C 1
ATOM 607 O O . THR A 1 81 ? 12.518 -5.460 -15.702 1.00 95.12 81 THR A O 1
ATOM 610 N N . ALA A 1 82 ? 11.138 -3.714 -15.509 1.00 95.88 82 ALA A N 1
ATOM 611 C CA . ALA A 1 82 ? 9.890 -4.482 -15.515 1.00 95.88 82 ALA A CA 1
ATOM 612 C C . ALA A 1 82 ? 9.510 -5.098 -16.877 1.00 95.88 82 ALA A C 1
ATOM 614 O O . ALA A 1 82 ? 8.422 -5.663 -17.016 1.00 95.88 82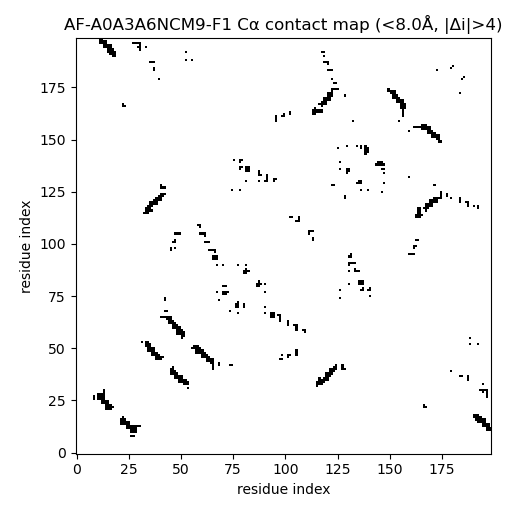 ALA A O 1
ATOM 615 N N . SER A 1 83 ? 10.363 -4.977 -17.900 1.00 91.44 83 SER A N 1
ATOM 616 C CA . SER A 1 83 ? 10.136 -5.611 -19.206 1.00 91.44 83 SER A CA 1
ATOM 617 C C . SER A 1 83 ? 10.331 -7.130 -19.177 1.00 91.44 83 SER A C 1
ATOM 619 O O . SER A 1 83 ? 9.858 -7.827 -20.073 1.00 91.44 83 SER A O 1
ATOM 621 N N . THR A 1 84 ? 10.984 -7.643 -18.133 1.00 94.94 84 THR A N 1
ATOM 622 C CA . THR A 1 84 ? 11.138 -9.075 -17.861 1.00 94.94 84 THR A CA 1
ATOM 623 C C . THR A 1 84 ? 10.235 -9.499 -16.703 1.00 94.94 84 THR A C 1
ATOM 625 O O . THR A 1 84 ? 9.909 -8.687 -15.835 1.00 94.94 84 THR A O 1
ATOM 628 N N . ALA A 1 85 ? 9.842 -10.776 -16.665 1.00 95.38 85 ALA A N 1
ATOM 629 C CA . ALA A 1 85 ? 9.033 -11.315 -15.569 1.00 95.38 85 ALA A CA 1
ATOM 630 C C . ALA A 1 85 ? 9.750 -11.181 -14.212 1.00 95.38 85 ALA A C 1
ATOM 632 O O . ALA A 1 85 ? 9.151 -10.720 -13.241 1.00 95.38 85 ALA A O 1
ATOM 633 N N . ASP A 1 86 ? 11.048 -11.489 -14.172 1.00 97.25 86 ASP A N 1
ATOM 634 C CA . ASP A 1 86 ? 11.860 -11.393 -12.956 1.00 97.25 86 ASP A CA 1
ATOM 635 C C . ASP A 1 86 ? 12.020 -9.947 -12.480 1.00 97.25 86 ASP A C 1
ATOM 637 O O . ASP A 1 86 ? 11.916 -9.670 -11.284 1.00 97.25 86 ASP A O 1
ATOM 641 N N . GLY A 1 87 ? 12.227 -9.007 -13.406 1.00 97.38 87 GLY A N 1
ATOM 642 C CA . GLY A 1 87 ? 12.336 -7.588 -13.078 1.00 97.38 87 GLY A CA 1
ATOM 643 C C . GLY A 1 87 ? 11.015 -6.984 -12.595 1.00 97.38 87 GLY A C 1
ATOM 644 O O . GLY A 1 87 ? 11.013 -6.185 -11.657 1.00 97.38 87 GLY A O 1
ATOM 645 N N . LEU A 1 88 ? 9.881 -7.403 -13.171 1.00 97.25 88 LEU A N 1
ATOM 646 C CA . LEU A 1 88 ? 8.553 -7.027 -12.681 1.00 97.25 88 LEU A CA 1
ATOM 647 C C . LEU A 1 88 ? 8.331 -7.546 -11.255 1.00 97.25 88 LEU A C 1
ATOM 649 O O . LEU A 1 88 ? 7.930 -6.778 -10.381 1.00 97.25 88 LEU A O 1
ATOM 653 N N . GLU A 1 89 ? 8.643 -8.818 -10.999 1.00 97.69 89 GLU A N 1
ATOM 654 C CA . GLU A 1 89 ? 8.490 -9.425 -9.675 1.00 97.69 89 GLU A CA 1
ATOM 655 C C . GLU A 1 89 ? 9.443 -8.811 -8.637 1.00 97.69 89 GLU A C 1
ATOM 657 O O . GLU A 1 89 ? 9.086 -8.627 -7.472 1.00 97.69 89 GLU A O 1
ATOM 662 N N . LEU A 1 90 ? 10.662 -8.448 -9.039 1.00 97.94 90 LEU A N 1
ATOM 663 C CA . LEU A 1 90 ? 11.613 -7.729 -8.192 1.00 97.94 90 LEU A CA 1
ATOM 664 C C . LEU A 1 90 ? 11.067 -6.359 -7.766 1.00 97.94 90 LEU A C 1
ATOM 666 O O . LEU A 1 90 ? 11.055 -6.035 -6.576 1.00 97.94 90 LEU A O 1
ATOM 670 N N . LEU A 1 91 ? 10.601 -5.561 -8.729 1.00 97.81 91 LEU A N 1
ATOM 671 C CA . LEU A 1 91 ? 10.044 -4.234 -8.472 1.00 97.81 91 LEU A CA 1
ATOM 672 C C . LEU A 1 91 ? 8.762 -4.301 -7.642 1.00 97.81 91 LEU A C 1
ATOM 674 O O . LEU A 1 91 ? 8.573 -3.461 -6.759 1.00 97.81 91 LEU A O 1
ATOM 678 N N . HIS A 1 92 ? 7.913 -5.298 -7.892 1.00 97.75 92 HIS A N 1
ATOM 679 C CA . HIS A 1 92 ? 6.723 -5.562 -7.093 1.00 97.75 92 HIS A CA 1
ATOM 680 C C . HIS A 1 92 ? 7.085 -5.867 -5.632 1.00 97.75 92 HIS A C 1
ATOM 682 O O . HIS A 1 92 ? 6.626 -5.180 -4.722 1.00 97.75 92 HIS A O 1
ATOM 688 N N . ARG A 1 93 ? 7.986 -6.826 -5.383 1.00 97.94 93 ARG A N 1
ATOM 689 C CA . ARG A 1 93 ? 8.406 -7.172 -4.012 1.00 97.94 93 ARG A CA 1
ATOM 690 C C . ARG A 1 93 ? 9.000 -5.985 -3.261 1.00 97.94 93 ARG A C 1
ATOM 692 O O . ARG A 1 93 ? 8.735 -5.821 -2.072 1.00 97.94 93 ARG A O 1
ATOM 699 N N . LYS A 1 94 ? 9.761 -5.128 -3.948 1.00 98.12 94 LYS A N 1
ATOM 700 C CA . LYS A 1 94 ? 10.310 -3.901 -3.355 1.00 98.12 94 LYS A CA 1
ATOM 701 C C . LYS A 1 94 ? 9.219 -2.935 -2.906 1.00 98.12 94 LYS A C 1
ATOM 703 O O . LYS A 1 94 ? 9.306 -2.442 -1.786 1.00 98.12 94 LYS A O 1
ATOM 708 N N . ILE A 1 95 ? 8.187 -2.692 -3.722 1.00 97.94 95 ILE A N 1
ATOM 709 C CA . ILE A 1 95 ? 7.099 -1.795 -3.306 1.00 97.94 95 ILE A CA 1
ATOM 710 C C . ILE A 1 95 ? 6.244 -2.404 -2.188 1.00 97.94 95 ILE A C 1
ATOM 712 O O . ILE A 1 95 ? 5.917 -1.695 -1.238 1.00 97.94 95 ILE A O 1
ATOM 716 N N . ILE A 1 96 ? 5.964 -3.712 -2.227 1.00 98.06 96 ILE A N 1
ATOM 717 C CA . ILE A 1 96 ? 5.266 -4.409 -1.132 1.00 98.06 96 ILE A CA 1
ATOM 718 C C . ILE A 1 96 ? 6.059 -4.307 0.175 1.00 98.06 96 ILE A C 1
ATOM 720 O O . ILE A 1 96 ? 5.497 -3.956 1.211 1.00 98.06 96 ILE A O 1
ATOM 724 N N . SER A 1 97 ? 7.377 -4.522 0.131 1.00 98.31 97 SER A N 1
ATOM 725 C CA . SER A 1 97 ? 8.246 -4.358 1.301 1.00 98.31 97 SER A CA 1
ATOM 726 C C . SER A 1 97 ? 8.224 -2.925 1.839 1.00 98.31 97 SER A C 1
ATOM 728 O O . SER A 1 97 ? 8.059 -2.741 3.043 1.00 98.31 97 SER A O 1
ATOM 730 N N . THR A 1 98 ? 8.316 -1.907 0.975 1.00 98.50 98 THR A N 1
ATOM 731 C CA . THR A 1 98 ? 8.202 -0.504 1.403 1.00 98.50 98 THR A CA 1
ATOM 732 C C . THR A 1 98 ? 6.869 -0.238 2.106 1.00 98.50 98 THR A C 1
ATOM 734 O O . THR A 1 98 ? 6.860 0.370 3.175 1.00 98.50 98 THR A O 1
ATOM 737 N N . ILE A 1 99 ? 5.750 -0.714 1.553 1.00 98.44 99 ILE A N 1
ATOM 738 C CA . ILE A 1 99 ? 4.421 -0.521 2.152 1.00 98.44 99 ILE A CA 1
ATOM 739 C C . ILE A 1 99 ? 4.311 -1.249 3.496 1.00 98.44 99 ILE A C 1
ATOM 741 O O . ILE A 1 99 ? 3.833 -0.664 4.464 1.00 98.44 99 ILE A O 1
ATOM 745 N N . ASN A 1 100 ? 4.798 -2.485 3.597 1.00 98.56 100 ASN A N 1
ATOM 746 C CA . ASN A 1 100 ? 4.764 -3.247 4.846 1.00 98.56 100 ASN A CA 1
ATOM 747 C C . ASN A 1 100 ? 5.603 -2.601 5.956 1.00 98.56 100 ASN A C 1
ATOM 749 O O . ASN A 1 100 ? 5.153 -2.552 7.100 1.00 98.56 100 ASN A O 1
ATOM 753 N N . ASN A 1 101 ? 6.756 -2.019 5.619 1.00 98.50 101 ASN A N 1
ATOM 754 C CA . ASN A 1 101 ? 7.559 -1.256 6.578 1.00 98.50 101 ASN A CA 1
ATOM 755 C C . ASN A 1 101 ? 6.820 0.005 7.060 1.00 98.50 101 ASN A C 1
ATOM 757 O O . ASN A 1 101 ? 6.927 0.388 8.225 1.00 98.50 101 ASN A O 1
ATOM 761 N N . LEU A 1 102 ? 6.048 0.658 6.184 1.00 98.44 102 LEU A N 1
ATOM 762 C CA . LEU A 1 102 ? 5.217 1.805 6.561 1.00 98.44 102 LEU A CA 1
ATOM 763 C C . LEU A 1 102 ? 4.055 1.395 7.465 1.00 98.44 102 LEU A C 1
ATOM 765 O O . LEU A 1 102 ? 3.782 2.092 8.440 1.00 98.44 102 LEU A O 1
ATOM 769 N N . VAL A 1 103 ? 3.409 0.260 7.182 1.00 98.38 103 VAL A N 1
ATOM 770 C CA . VAL A 1 103 ? 2.382 -0.320 8.059 1.00 98.38 103 VAL A CA 1
ATOM 771 C C . VAL A 1 103 ? 2.961 -0.532 9.457 1.00 98.38 103 VAL A C 1
ATOM 773 O O . VAL A 1 103 ? 2.430 0.019 10.419 1.00 98.38 103 VAL A O 1
ATOM 776 N N . GLU A 1 104 ? 4.094 -1.230 9.560 1.00 98.19 104 GLU A N 1
ATOM 777 C CA . GLU A 1 104 ? 4.795 -1.450 10.828 1.00 98.19 104 GLU A CA 1
ATOM 778 C C . GLU A 1 104 ? 5.157 -0.132 11.528 1.00 98.19 104 GLU A C 1
ATOM 780 O O . GLU A 1 104 ? 4.890 0.030 12.717 1.00 98.19 104 GLU A O 1
ATOM 785 N N . SER A 1 105 ? 5.683 0.847 10.790 1.00 98.12 105 SER A N 1
ATOM 786 C CA . SER A 1 105 ? 6.044 2.157 11.347 1.00 98.12 105 SER A CA 1
ATOM 787 C C . SER A 1 105 ? 4.830 2.880 11.937 1.00 98.12 105 SER A C 1
ATOM 789 O O . SER A 1 105 ? 4.891 3.390 13.054 1.00 98.12 105 SER A O 1
ATOM 791 N N . THR A 1 106 ? 3.700 2.904 11.221 1.00 97.69 106 THR A N 1
ATOM 792 C CA . THR A 1 106 ? 2.471 3.537 11.732 1.00 97.69 106 THR A CA 1
ATOM 793 C C . THR A 1 106 ? 1.896 2.803 12.943 1.00 97.69 106 THR A C 1
ATOM 795 O O . THR A 1 106 ? 1.434 3.453 13.883 1.00 97.69 106 THR A O 1
ATOM 798 N N . SER A 1 107 ? 1.977 1.470 12.961 1.00 96.94 107 SER A N 1
ATOM 799 C CA . SER A 1 107 ? 1.587 0.647 14.105 1.00 96.94 107 SER A CA 1
ATOM 800 C C . SER A 1 107 ? 2.455 0.927 15.331 1.00 96.94 107 SER A C 1
ATOM 802 O O . SER A 1 107 ? 1.923 1.203 16.404 1.00 96.94 107 SER A O 1
ATOM 804 N N . ASN A 1 108 ? 3.778 0.951 15.174 1.00 97.00 108 ASN A N 1
ATOM 805 C CA . ASN A 1 108 ? 4.711 1.217 16.270 1.00 97.00 108 ASN A CA 1
ATOM 806 C C . ASN A 1 108 ? 4.544 2.631 16.844 1.00 97.00 108 ASN A C 1
ATOM 808 O O . ASN A 1 108 ? 4.586 2.807 18.059 1.00 97.00 108 ASN A O 1
ATOM 812 N N . ASN A 1 109 ? 4.282 3.629 15.994 1.00 95.25 109 ASN A N 1
ATOM 813 C CA . ASN A 1 109 ? 4.098 5.019 16.426 1.00 95.25 109 ASN A CA 1
ATOM 814 C C . ASN A 1 109 ? 2.808 5.256 17.228 1.00 95.25 109 ASN A C 1
ATOM 816 O O . ASN A 1 109 ? 2.709 6.256 17.934 1.00 95.25 109 ASN A O 1
ATOM 820 N N . THR A 1 110 ? 1.809 4.382 17.095 1.00 95.62 110 THR A N 1
ATOM 821 C CA . THR A 1 110 ? 0.476 4.574 17.698 1.00 95.62 110 THR A CA 1
ATOM 822 C C . THR A 1 110 ? 0.095 3.501 18.711 1.00 95.62 110 THR A C 1
ATOM 824 O O . THR A 1 110 ? -0.868 3.684 19.449 1.00 95.62 110 THR A O 1
ATOM 827 N N . GLY A 1 111 ? 0.805 2.371 18.731 1.00 95.12 111 GLY A N 1
ATOM 828 C CA . GLY A 1 111 ? 0.396 1.164 19.450 1.00 95.12 111 GLY A CA 1
ATOM 829 C C . GLY A 1 111 ? -0.766 0.409 18.788 1.00 95.12 111 GLY A C 1
ATOM 830 O O . GLY A 1 111 ? -1.204 -0.611 19.316 1.00 95.12 111 GLY A O 1
ATOM 831 N N . VAL A 1 112 ? -1.267 0.874 17.637 1.00 94.50 112 VAL A N 1
ATOM 832 C CA . VAL A 1 112 ? -2.353 0.219 16.897 1.00 94.50 112 VAL A CA 1
ATOM 833 C C . VAL A 1 112 ? -1.816 -1.028 16.212 1.00 94.50 112 VAL A C 1
ATOM 835 O O . VAL A 1 112 ? -0.885 -0.964 15.408 1.00 94.50 112 VAL A O 1
ATOM 838 N N . SER A 1 113 ? -2.436 -2.176 16.468 1.00 96.00 113 SER A N 1
ATOM 839 C CA . SER A 1 113 ? -2.081 -3.410 15.774 1.00 96.00 113 SER A CA 1
ATOM 840 C C . SER A 1 113 ? -2.406 -3.288 14.287 1.00 96.00 113 SER A C 1
ATOM 842 O O . SER A 1 113 ? -3.503 -2.873 13.918 1.00 96.00 113 SER A O 1
ATOM 844 N N . SER A 1 114 ? -1.513 -3.744 13.407 1.00 96.00 114 SER A N 1
ATOM 845 C CA . SER A 1 114 ? -1.800 -3.764 11.967 1.00 96.00 114 SER A CA 1
ATOM 846 C C . SER A 1 114 ? -3.017 -4.635 11.614 1.00 96.00 114 SER A C 1
ATOM 848 O O . SER A 1 114 ? -3.706 -4.387 10.625 1.00 96.00 114 SER A O 1
ATOM 850 N N . LYS A 1 115 ? -3.370 -5.598 12.481 1.00 94.81 115 LYS A N 1
ATOM 851 C CA . LYS A 1 115 ? -4.604 -6.396 12.381 1.00 94.81 115 LYS A CA 1
ATOM 852 C C . LYS A 1 115 ? -5.878 -5.581 12.623 1.00 94.81 115 LYS A C 1
ATOM 854 O O . LYS A 1 115 ? -6.956 -6.046 12.272 1.00 94.81 115 LYS A O 1
ATOM 859 N N . GLN A 1 116 ? -5.774 -4.386 13.199 1.00 95.06 116 GLN A N 1
ATOM 860 C CA . GLN A 1 116 ? -6.882 -3.442 13.369 1.00 95.06 116 GLN A CA 1
ATOM 861 C C . GLN A 1 116 ? -7.023 -2.482 12.172 1.00 95.06 116 GLN A C 1
ATOM 863 O O . GLN A 1 116 ? -7.895 -1.612 12.182 1.00 95.06 116 GLN A O 1
ATOM 868 N N . ILE A 1 117 ? -6.199 -2.642 11.129 1.00 95.69 117 ILE A N 1
ATOM 869 C CA . ILE A 1 117 ? -6.307 -1.907 9.867 1.00 95.69 117 ILE A CA 1
ATOM 870 C C . ILE A 1 117 ? -7.119 -2.757 8.884 1.00 95.69 117 ILE A C 1
ATOM 872 O O . ILE A 1 117 ? -6.662 -3.808 8.436 1.00 95.69 117 ILE A O 1
ATOM 876 N N . TYR A 1 118 ? -8.331 -2.310 8.551 1.00 94.44 118 TYR A N 1
ATOM 877 C CA . TYR A 1 118 ? -9.296 -3.086 7.752 1.00 94.44 118 TYR A CA 1
ATOM 878 C C . TYR A 1 118 ? -9.383 -2.650 6.293 1.00 94.44 118 TYR A C 1
ATOM 880 O O . TYR A 1 118 ? -9.879 -3.402 5.458 1.00 94.44 118 TYR A O 1
ATOM 888 N N . SER A 1 119 ? -8.920 -1.443 5.978 1.00 93.81 119 SER A N 1
ATOM 889 C CA . SER A 1 119 ? -8.947 -0.907 4.621 1.00 93.81 119 SER A CA 1
ATOM 890 C C . SER A 1 119 ? -7.677 -0.122 4.336 1.00 93.81 119 SER A C 1
ATOM 892 O O . SER A 1 119 ? -7.247 0.695 5.152 1.00 93.81 119 SER A O 1
ATOM 894 N N . MET A 1 120 ? -7.094 -0.356 3.167 1.00 94.94 120 MET A N 1
ATOM 895 C CA . MET A 1 120 ? -6.024 0.446 2.600 1.00 94.94 120 MET A CA 1
ATOM 896 C C . MET A 1 120 ? -6.489 1.041 1.274 1.00 94.94 120 MET A C 1
ATOM 898 O O . MET A 1 120 ? -6.930 0.317 0.380 1.00 94.94 120 MET A O 1
ATOM 902 N N . VAL A 1 121 ? -6.372 2.357 1.136 1.00 93.94 121 VAL A N 1
ATOM 903 C CA . VAL A 1 121 ? -6.635 3.079 -0.111 1.00 93.94 121 VAL A CA 1
ATOM 904 C C . VAL A 1 121 ? -5.328 3.672 -0.598 1.00 93.94 121 VAL A C 1
ATOM 906 O O . VAL A 1 121 ? -4.606 4.300 0.171 1.00 93.94 121 VAL A O 1
ATOM 909 N N . MET A 1 122 ? -5.018 3.474 -1.872 1.00 92.19 122 MET A N 1
ATOM 910 C CA . MET A 1 122 ? -3.749 3.886 -2.449 1.00 92.19 122 MET A CA 1
ATOM 911 C C . MET A 1 122 ? -3.953 4.761 -3.671 1.00 92.19 122 MET A C 1
ATOM 913 O O . MET A 1 122 ? -4.888 4.571 -4.455 1.00 92.19 122 MET A O 1
ATOM 917 N N . VAL A 1 123 ? -3.018 5.682 -3.835 1.00 91.06 123 VAL A N 1
ATOM 918 C CA . VAL A 1 123 ? -2.815 6.484 -5.034 1.00 91.06 123 VAL A CA 1
ATOM 919 C C . V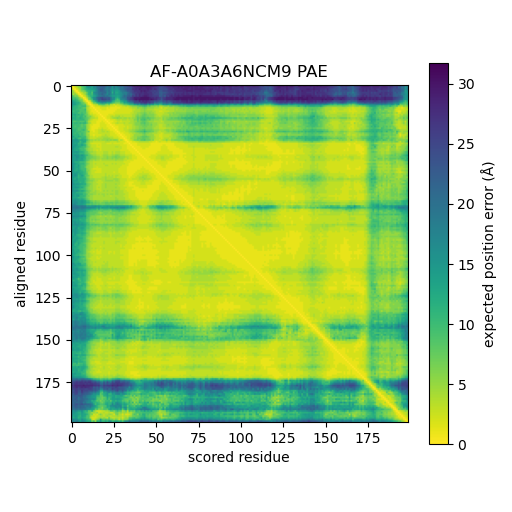AL A 1 123 ? -1.355 6.389 -5.458 1.00 91.06 123 VAL A C 1
ATOM 921 O O . VAL A 1 123 ? -0.494 5.937 -4.707 1.00 91.06 123 VAL A O 1
ATOM 924 N N . GLY A 1 124 ? -1.079 6.774 -6.692 1.00 87.75 124 GLY A N 1
ATOM 925 C CA . GLY A 1 124 ? 0.260 6.783 -7.265 1.00 87.75 124 GLY A CA 1
ATOM 926 C C . GLY A 1 124 ? 0.151 6.822 -8.778 1.00 87.75 124 GLY A C 1
ATOM 927 O O . GLY A 1 124 ? -0.896 6.470 -9.315 1.00 87.75 124 GLY A O 1
ATOM 928 N N . ASN A 1 125 ? 1.205 7.258 -9.469 1.00 87.56 125 ASN A N 1
ATOM 929 C CA . ASN A 1 125 ? 1.207 7.360 -10.934 1.00 87.56 125 ASN A CA 1
ATOM 930 C C . ASN A 1 125 ? 1.012 5.989 -11.634 1.00 87.56 125 ASN A C 1
ATOM 932 O O . ASN A 1 125 ? 1.184 4.935 -11.021 1.00 87.56 125 ASN A O 1
ATOM 936 N N . THR A 1 126 ? 0.665 5.982 -12.932 1.00 88.12 126 THR A N 1
ATOM 937 C CA . THR A 1 126 ? 0.327 4.748 -13.681 1.00 88.12 126 THR A CA 1
ATOM 938 C C . THR A 1 126 ? 1.390 3.661 -13.576 1.00 88.12 126 THR A C 1
ATOM 940 O O . THR A 1 126 ? 1.031 2.519 -13.284 1.00 88.12 126 THR A O 1
ATOM 943 N N . PRO A 1 127 ? 2.685 3.970 -13.786 1.00 90.75 127 PRO A N 1
ATOM 944 C CA . PRO A 1 127 ? 3.747 2.988 -13.607 1.00 90.75 127 PRO A CA 1
ATOM 945 C C . PRO A 1 127 ? 3.783 2.403 -12.194 1.00 90.75 127 PRO A C 1
ATOM 947 O O . PRO A 1 127 ? 3.859 1.186 -12.058 1.00 90.75 127 PRO A O 1
ATOM 950 N N . MET A 1 128 ? 3.667 3.228 -11.147 1.00 92.62 128 MET A N 1
ATOM 951 C CA . MET A 1 128 ? 3.653 2.741 -9.761 1.00 92.62 128 MET A CA 1
ATOM 952 C C . MET A 1 128 ? 2.455 1.832 -9.484 1.00 92.62 128 MET A C 1
ATOM 954 O O . MET A 1 128 ? 2.629 0.780 -8.872 1.00 92.62 128 MET A O 1
ATOM 958 N N . GLN A 1 129 ? 1.270 2.174 -10.001 1.00 92.25 129 GLN A N 1
ATOM 959 C CA . GLN A 1 129 ? 0.092 1.306 -9.931 1.00 92.25 129 GLN A CA 1
ATOM 960 C C . GLN A 1 129 ? 0.350 -0.055 -10.588 1.00 92.25 129 GLN A C 1
ATOM 962 O O . GLN A 1 129 ? 0.020 -1.091 -10.018 1.00 92.25 129 GLN A O 1
ATOM 967 N N . HIS A 1 130 ? 0.946 -0.067 -11.782 1.00 92.31 130 HIS A N 1
ATOM 968 C CA . HIS A 1 130 ? 1.201 -1.302 -12.522 1.00 92.31 130 HIS A CA 1
ATOM 969 C C . HIS A 1 130 ? 2.206 -2.192 -11.787 1.00 92.31 130 HIS A C 1
ATOM 971 O O . HIS A 1 130 ? 1.925 -3.365 -11.554 1.00 92.31 130 HIS A O 1
ATOM 977 N N . LEU A 1 131 ? 3.326 -1.623 -11.331 1.00 94.81 131 LEU A N 1
ATOM 978 C CA . LEU A 1 131 ? 4.328 -2.359 -10.555 1.00 94.81 131 LEU A CA 1
ATOM 979 C C . LEU A 1 131 ? 3.750 -2.906 -9.244 1.00 94.81 131 LEU A C 1
ATOM 981 O O . LEU A 1 131 ? 4.011 -4.050 -8.875 1.00 94.81 131 LEU A O 1
ATOM 985 N N . PHE A 1 132 ? 2.929 -2.112 -8.557 1.00 95.25 132 PHE A N 1
ATOM 986 C CA . PHE A 1 132 ? 2.245 -2.547 -7.347 1.00 95.25 132 PHE A CA 1
ATOM 987 C C . PHE A 1 132 ? 1.285 -3.719 -7.611 1.00 95.25 132 PHE A C 1
ATOM 989 O O . PHE A 1 132 ? 1.296 -4.688 -6.864 1.00 95.25 132 PHE A O 1
ATOM 996 N N . LEU A 1 133 ? 0.510 -3.685 -8.698 1.00 92.88 133 LEU A N 1
ATOM 997 C CA . LEU A 1 133 ? -0.471 -4.725 -9.037 1.00 92.88 133 LEU A CA 1
ATOM 998 C C . LEU A 1 133 ? 0.118 -5.950 -9.765 1.00 92.88 133 LEU A C 1
ATOM 1000 O O . LEU A 1 133 ? -0.649 -6.766 -10.271 1.00 92.88 133 LEU A O 1
ATOM 1004 N N . ARG A 1 134 ? 1.450 -6.075 -9.877 1.00 93.75 134 ARG A N 1
ATOM 1005 C CA . ARG A 1 134 ? 2.117 -7.078 -10.741 1.00 93.75 134 ARG A CA 1
ATOM 1006 C C . ARG A 1 134 ? 1.631 -7.034 -12.203 1.00 93.75 134 ARG A C 1
ATOM 1008 O O . ARG A 1 134 ? 1.586 -8.052 -12.889 1.00 93.75 134 ARG A O 1
ATOM 1015 N N . LEU A 1 135 ? 1.281 -5.853 -12.711 1.00 92.12 135 LEU A N 1
ATOM 1016 C CA . LEU A 1 135 ? 0.931 -5.634 -14.115 1.00 92.12 135 LEU A CA 1
ATOM 1017 C C . LEU A 1 135 ? 2.150 -5.096 -14.866 1.00 92.12 135 LEU A C 1
ATOM 1019 O O . LEU A 1 135 ? 2.809 -4.167 -14.403 1.00 92.12 135 LEU A O 1
ATOM 1023 N N . SER A 1 136 ? 2.446 -5.641 -16.048 1.00 91.38 136 SER A N 1
ATOM 1024 C CA . SER A 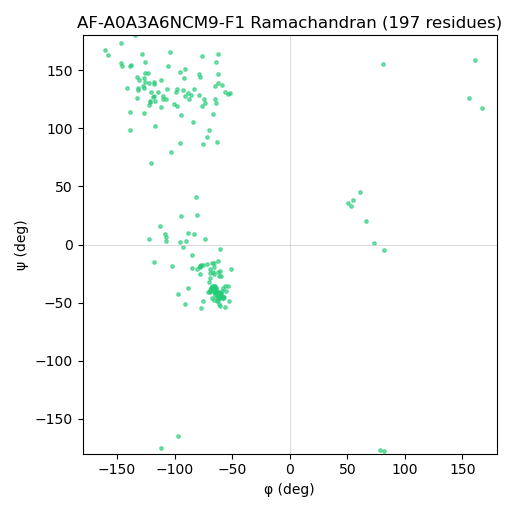1 136 ? 3.572 -5.145 -16.846 1.00 91.38 136 SER A CA 1
ATOM 1025 C C . SER A 1 136 ? 3.325 -3.695 -17.293 1.00 91.38 136 SER A C 1
ATOM 1027 O O . SER A 1 136 ? 2.314 -3.425 -17.948 1.00 91.38 136 SER A O 1
ATOM 1029 N N . PRO A 1 137 ? 4.243 -2.751 -17.007 1.00 89.81 137 PRO A N 1
ATOM 1030 C CA . PRO A 1 137 ? 4.122 -1.368 -17.454 1.00 89.81 137 PRO A CA 1
ATOM 1031 C C . PRO A 1 137 ? 4.741 -1.139 -18.846 1.00 89.81 137 PRO A C 1
ATOM 1033 O O . PRO A 1 137 ? 4.883 0.005 -19.271 1.00 89.81 137 PRO A O 1
ATOM 1036 N N . ALA A 1 138 ? 5.134 -2.189 -19.580 1.00 88.88 138 ALA A N 1
ATOM 1037 C CA . ALA A 1 138 ? 5.897 -2.071 -20.829 1.00 88.88 138 ALA A CA 1
ATOM 1038 C C . ALA A 1 138 ? 5.188 -1.260 -21.935 1.00 88.88 138 ALA A C 1
ATOM 1040 O O . ALA A 1 138 ? 5.844 -0.674 -22.801 1.00 88.88 138 ALA A O 1
ATOM 1041 N N . SER A 1 139 ? 3.854 -1.221 -21.932 1.00 86.00 139 SER A N 1
ATOM 1042 C CA . SER A 1 139 ? 3.051 -0.406 -22.852 1.00 86.00 139 SER A CA 1
ATOM 1043 C C . SER A 1 139 ? 3.042 1.085 -22.498 1.00 86.00 139 SER A C 1
ATOM 1045 O O . SER A 1 139 ? 2.731 1.906 -23.352 1.00 86.00 139 SER A O 1
ATOM 1047 N N . LEU A 1 140 ? 3.420 1.455 -21.271 1.00 84.56 140 LEU A N 1
ATOM 1048 C CA . LEU A 1 140 ? 3.546 2.850 -20.836 1.00 84.56 140 LEU A CA 1
ATOM 1049 C C . LEU A 1 140 ? 4.840 3.503 -21.332 1.00 84.56 140 LEU A C 1
ATOM 1051 O O . LEU A 1 140 ? 4.926 4.723 -21.351 1.00 84.56 140 LEU A O 1
ATOM 1055 N N . GLY A 1 141 ? 5.840 2.711 -21.732 1.00 82.56 141 GLY A N 1
ATOM 1056 C CA . GLY A 1 141 ? 7.106 3.208 -22.285 1.00 82.56 141 GLY A CA 1
ATOM 1057 C C . GLY A 1 141 ? 7.129 3.310 -23.813 1.00 82.56 141 GLY A C 1
ATOM 1058 O O . GLY A 1 141 ? 8.137 3.724 -24.379 1.00 82.56 141 GLY A O 1
ATOM 1059 N N . ARG A 1 142 ? 6.051 2.905 -24.498 1.00 81.19 142 ARG A N 1
ATOM 1060 C CA . ARG A 1 142 ? 5.970 2.861 -25.965 1.00 81.19 142 ARG A CA 1
ATOM 1061 C C . ARG A 1 142 ? 4.686 3.521 -26.436 1.00 81.19 142 ARG A C 1
ATOM 1063 O O . ARG A 1 142 ? 3.626 3.233 -25.892 1.00 81.19 142 ARG A O 1
ATOM 1070 N N . SER A 1 143 ? 4.770 4.363 -27.465 1.00 77.38 143 SER A N 1
ATOM 1071 C CA . SER A 1 143 ? 3.579 4.916 -28.124 1.00 77.38 143 SER A CA 1
ATOM 1072 C C . SER A 1 143 ? 2.629 3.770 -28.517 1.00 77.38 143 SER A C 1
ATOM 1074 O O . SER A 1 143 ? 3.112 2.781 -29.078 1.00 77.38 143 SER A O 1
ATOM 1076 N N . PRO A 1 144 ? 1.319 3.837 -28.197 1.00 83.00 144 PRO A N 1
ATOM 1077 C CA . PRO A 1 144 ? 0.541 5.016 -27.782 1.00 83.00 144 PRO A CA 1
ATOM 1078 C C . PRO A 1 144 ? 0.401 5.244 -26.257 1.00 83.00 144 PRO A C 1
ATOM 1080 O O . PRO A 1 144 ? -0.547 5.893 -25.822 1.00 83.00 144 PRO A O 1
ATOM 1083 N N . PHE A 1 145 ? 1.329 4.739 -25.435 1.00 80.25 145 PHE A N 1
ATOM 1084 C CA . PHE A 1 145 ? 1.405 4.954 -23.977 1.00 80.25 145 PHE A CA 1
ATOM 1085 C C . PHE A 1 145 ? 0.172 4.441 -23.212 1.00 80.25 145 PHE A C 1
ATOM 1087 O O . PHE A 1 145 ? -0.397 5.110 -22.347 1.00 80.25 145 PHE A O 1
ATOM 1094 N N . THR A 1 146 ? -0.282 3.236 -23.552 1.00 79.19 146 THR A N 1
ATOM 1095 C CA . THR A 1 146 ? -1.537 2.673 -23.039 1.00 79.19 146 THR A CA 1
ATOM 1096 C C . THR A 1 146 ? -1.362 1.967 -21.701 1.00 79.19 146 THR A C 1
ATOM 1098 O O . THR A 1 146 ? -0.541 1.062 -21.570 1.00 79.19 146 THR A O 1
ATOM 1101 N N . ALA A 1 147 ? -2.192 2.328 -20.725 1.00 80.25 147 ALA A N 1
ATOM 1102 C CA . ALA A 1 147 ? -2.316 1.621 -19.452 1.00 80.25 147 ALA A CA 1
ATOM 1103 C C . ALA A 1 147 ? -3.158 0.342 -19.592 1.00 80.25 147 ALA A C 1
ATOM 1105 O O . ALA A 1 147 ? -4.150 0.344 -20.322 1.00 80.25 147 ALA A O 1
ATOM 1106 N N . VAL A 1 148 ? -2.798 -0.711 -18.850 1.00 79.69 148 VAL A N 1
ATOM 1107 C CA . VAL A 1 148 ? -3.554 -1.976 -18.775 1.00 79.69 148 VAL A CA 1
ATOM 1108 C C . VAL A 1 148 ? -4.893 -1.769 -18.067 1.00 79.69 148 VAL A C 1
ATOM 1110 O O . VAL A 1 148 ? -5.906 -2.335 -18.464 1.00 79.69 148 VAL A O 1
ATOM 1113 N N . THR A 1 149 ? -4.913 -0.915 -17.043 1.00 79.25 149 THR A N 1
ATOM 1114 C CA . THR A 1 149 ? -6.131 -0.511 -16.339 1.00 79.25 149 THR A CA 1
ATOM 1115 C C . THR A 1 149 ? -6.177 1.001 -16.160 1.00 79.25 149 THR A C 1
ATOM 1117 O O . THR A 1 149 ? -5.152 1.652 -15.955 1.00 79.25 149 THR A O 1
ATOM 1120 N N . LYS A 1 150 ? -7.387 1.556 -16.254 1.00 77.50 150 LYS A N 1
ATOM 1121 C CA . LYS A 1 150 ? -7.714 2.958 -15.943 1.00 77.50 150 LYS A CA 1
ATOM 1122 C C . LYS A 1 150 ? -8.792 3.063 -14.859 1.00 77.50 150 LYS A C 1
ATOM 1124 O O . LYS A 1 150 ? -9.276 4.154 -14.580 1.00 77.50 150 LYS A O 1
ATOM 1129 N N . SER A 1 151 ? -9.200 1.931 -14.290 1.00 80.81 151 SER A N 1
ATOM 1130 C CA . SER A 1 151 ? -10.309 1.824 -13.344 1.00 80.81 151 SER A CA 1
ATOM 1131 C C . SER A 1 151 ? -9.797 1.657 -11.917 1.00 80.81 151 SER A C 1
ATOM 1133 O O . SER A 1 151 ? -8.627 1.340 -11.699 1.00 80.81 151 SER A O 1
ATOM 1135 N N . ILE A 1 152 ? -10.693 1.839 -10.944 1.00 85.25 152 ILE A N 1
ATOM 1136 C CA . ILE A 1 152 ? -10.443 1.425 -9.559 1.00 85.25 152 ILE A CA 1
ATOM 1137 C C . ILE A 1 152 ? -10.114 -0.070 -9.561 1.00 85.25 152 ILE A C 1
ATOM 1139 O O . ILE A 1 152 ? -10.854 -0.866 -10.142 1.00 85.25 152 ILE A O 1
ATOM 1143 N N . VAL A 1 153 ? -9.029 -0.447 -8.890 1.00 88.81 153 VAL A N 1
ATOM 1144 C CA . VAL A 1 153 ? -8.676 -1.851 -8.664 1.00 88.81 153 VAL A CA 1
ATOM 1145 C C . VAL A 1 153 ? -8.862 -2.157 -7.191 1.00 88.81 153 VAL A C 1
ATOM 1147 O O . VAL A 1 153 ? -8.302 -1.471 -6.340 1.00 88.81 153 VAL A O 1
ATOM 1150 N N . LYS A 1 154 ? -9.650 -3.187 -6.888 1.00 90.25 154 LYS A N 1
ATOM 1151 C CA . LYS A 1 154 ? -9.887 -3.657 -5.525 1.00 90.25 154 LYS A CA 1
ATOM 1152 C C . LYS A 1 154 ? -9.451 -5.112 -5.403 1.00 90.25 154 LYS A C 1
ATOM 1154 O O . LYS A 1 154 ? -9.830 -5.936 -6.228 1.00 90.25 154 LYS A O 1
ATOM 1159 N N . THR A 1 155 ? -8.673 -5.403 -4.373 1.00 90.62 155 THR A N 1
ATOM 1160 C CA . THR A 1 155 ? -8.108 -6.725 -4.065 1.00 90.62 155 THR A CA 1
ATOM 1161 C C . THR A 1 155 ? -8.024 -6.896 -2.545 1.00 90.62 155 THR A C 1
ATOM 1163 O O . THR A 1 155 ? -8.364 -5.980 -1.787 1.00 90.62 155 THR A O 1
ATOM 1166 N N . SER A 1 156 ? -7.663 -8.086 -2.076 1.00 91.75 156 SER A N 1
ATOM 1167 C CA . SER A 1 156 ? -7.480 -8.363 -0.654 1.00 91.75 156 SER A CA 1
ATOM 1168 C C . SER A 1 156 ? -6.033 -8.116 -0.223 1.00 91.75 156 SER A C 1
ATOM 1170 O O . SER A 1 156 ? -5.096 -8.298 -0.997 1.00 91.75 156 SER A O 1
ATOM 1172 N N . ALA A 1 157 ? -5.832 -7.745 1.043 1.00 93.88 157 ALA A N 1
ATOM 1173 C CA . ALA A 1 157 ? -4.492 -7.615 1.617 1.00 93.88 157 ALA A CA 1
ATOM 1174 C C . ALA A 1 157 ? -3.681 -8.914 1.501 1.00 93.88 157 ALA A C 1
ATOM 1176 O O . ALA A 1 157 ? -2.481 -8.881 1.246 1.00 93.88 157 ALA A O 1
ATOM 1177 N N . ARG A 1 158 ? -4.364 -10.058 1.629 1.00 93.50 158 ARG A N 1
ATOM 1178 C CA . ARG A 1 158 ? -3.773 -11.391 1.500 1.00 93.50 158 ARG A CA 1
ATOM 1179 C C . ARG A 1 158 ? -3.231 -11.672 0.097 1.00 93.50 158 ARG A C 1
ATOM 1181 O O . ARG A 1 158 ? -2.186 -12.291 -0.009 1.00 93.50 158 ARG A O 1
ATOM 1188 N N . GLU A 1 159 ? -3.928 -11.261 -0.960 1.00 91.56 159 GLU A N 1
ATOM 1189 C CA . GLU A 1 159 ? -3.488 -11.501 -2.348 1.00 91.56 159 GLU A CA 1
ATOM 1190 C C . GLU A 1 159 ? -2.197 -10.754 -2.707 1.00 91.56 159 GLU A C 1
ATOM 1192 O O . GLU A 1 159 ? -1.468 -11.183 -3.600 1.00 91.56 159 GLU A O 1
ATOM 1197 N N . LEU A 1 160 ? -1.924 -9.644 -2.021 1.00 91.88 160 LEU A N 1
ATOM 1198 C CA . LEU A 1 160 ? -0.775 -8.776 -2.269 1.00 91.88 160 LEU A CA 1
ATOM 1199 C C . LEU A 1 160 ? 0.315 -8.867 -1.194 1.00 91.88 160 LEU A C 1
ATOM 1201 O O . LEU A 1 160 ? 1.246 -8.068 -1.217 1.00 91.88 160 LEU A O 1
ATOM 1205 N N . ASP A 1 161 ? 0.192 -9.795 -0.241 1.00 95.50 161 ASP A N 1
ATOM 1206 C CA . ASP A 1 161 ? 1.119 -9.937 0.889 1.00 95.50 161 ASP A CA 1
ATOM 1207 C C . ASP A 1 161 ? 1.296 -8.634 1.704 1.00 95.50 161 ASP A C 1
ATOM 1209 O O . ASP A 1 161 ? 2.391 -8.294 2.161 1.00 95.50 161 ASP A O 1
ATOM 1213 N N . ILE A 1 162 ? 0.204 -7.882 1.891 1.00 97.31 162 ILE A N 1
ATOM 1214 C CA . ILE A 1 162 ? 0.177 -6.651 2.689 1.00 97.31 162 ILE A CA 1
ATOM 1215 C C . ILE A 1 162 ? -0.176 -6.967 4.149 1.00 97.31 162 ILE A C 1
ATOM 1217 O O . ILE A 1 162 ? -1.216 -7.558 4.445 1.00 97.31 162 ILE A O 1
ATOM 1221 N N . ASN A 1 163 ? 0.651 -6.492 5.080 1.00 97.25 163 ASN A N 1
ATOM 1222 C CA . ASN A 1 163 ? 0.627 -6.842 6.505 1.00 97.25 163 ASN A CA 1
ATOM 1223 C C . ASN A 1 163 ? -0.423 -6.080 7.339 1.00 97.25 163 ASN A C 1
ATOM 1225 O O . ASN A 1 163 ? -0.152 -5.688 8.475 1.00 97.25 163 ASN A O 1
ATOM 1229 N N . ILE A 1 164 ? -1.625 -5.882 6.797 1.00 96.44 164 ILE A N 1
ATOM 1230 C CA . ILE A 1 164 ? -2.795 -5.384 7.543 1.00 96.44 164 ILE A CA 1
ATOM 1231 C C . ILE A 1 164 ? -3.687 -6.556 7.989 1.00 96.44 164 ILE A C 1
ATOM 1233 O O . ILE A 1 164 ? -3.254 -7.712 7.978 1.00 96.44 164 ILE A O 1
ATOM 1237 N N . ASN A 1 165 ? -4.937 -6.305 8.397 1.00 94.88 165 ASN A N 1
ATOM 1238 C CA . ASN A 1 165 ? -5.875 -7.396 8.643 1.00 94.88 165 ASN A CA 1
ATOM 1239 C C . ASN A 1 165 ? -5.961 -8.314 7.398 1.00 94.88 165 ASN A C 1
ATOM 1241 O O . ASN A 1 165 ? -6.194 -7.806 6.303 1.00 94.88 165 ASN A O 1
ATOM 1245 N N . PRO A 1 166 ? -5.829 -9.650 7.522 1.00 92.12 166 PRO A N 1
ATOM 1246 C CA . PRO A 1 166 ? -5.875 -10.554 6.368 1.00 92.12 166 PRO A CA 1
ATOM 1247 C C . PRO A 1 166 ? -7.203 -10.555 5.601 1.00 92.12 166 PRO A C 1
ATOM 1249 O O . PRO A 1 166 ? -7.226 -10.943 4.436 1.00 92.12 166 PRO A O 1
ATOM 1252 N N . ALA A 1 167 ? -8.305 -10.171 6.253 1.00 90.69 167 ALA A N 1
ATOM 1253 C CA . ALA A 1 167 ? -9.596 -9.957 5.601 1.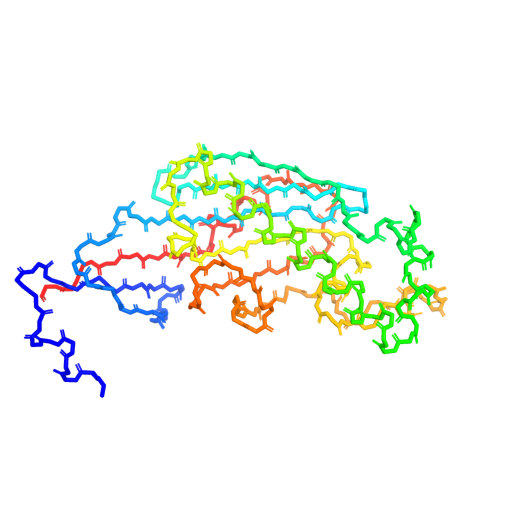00 90.69 167 ALA A CA 1
ATOM 1254 C C . ALA A 1 167 ? -9.716 -8.547 4.998 1.00 90.69 167 ALA A C 1
ATOM 1256 O O . ALA A 1 167 ? -10.681 -8.274 4.290 1.00 90.69 167 ALA A O 1
ATOM 1257 N N . GLY A 1 168 ? -8.757 -7.666 5.292 1.00 92.31 168 GLY A N 1
ATOM 1258 C CA . GLY A 1 168 ? -8.729 -6.268 4.902 1.00 92.31 168 GLY A CA 1
ATOM 1259 C C . GLY A 1 168 ? -8.692 -6.066 3.392 1.00 92.31 168 GLY A C 1
ATOM 1260 O O . GLY A 1 168 ? -8.112 -6.850 2.634 1.00 92.31 168 GLY A O 1
ATOM 1261 N N . SER A 1 169 ? -9.335 -4.990 2.959 1.00 93.44 169 SER A N 1
ATOM 1262 C CA . SER A 1 169 ? -9.430 -4.600 1.559 1.00 93.44 169 SER A CA 1
ATOM 1263 C C . SER A 1 169 ? -8.301 -3.658 1.171 1.00 93.44 169 SER A C 1
ATOM 1265 O O . SER A 1 169 ? -7.940 -2.754 1.922 1.00 93.44 169 SER A O 1
ATOM 1267 N N . VAL A 1 170 ? -7.806 -3.813 -0.048 1.00 94.50 170 VAL A N 1
ATOM 1268 C CA . VAL A 1 170 ? -6.805 -2.942 -0.650 1.00 94.50 170 VAL A CA 1
ATOM 1269 C C . VAL A 1 170 ? -7.393 -2.372 -1.938 1.00 94.50 170 VAL A C 1
ATOM 1271 O O . VAL A 1 170 ? -7.787 -3.113 -2.838 1.00 94.50 170 VAL A O 1
ATOM 1274 N N . THR A 1 171 ? -7.503 -1.048 -2.016 1.00 92.88 171 THR A N 1
ATOM 1275 C CA . THR A 1 171 ? -8.093 -0.341 -3.158 1.00 92.88 171 THR A CA 1
ATOM 1276 C C . THR A 1 171 ? -7.083 0.626 -3.753 1.00 92.88 171 THR A C 1
ATOM 1278 O O . THR A 1 171 ? -6.615 1.526 -3.066 1.00 92.88 171 THR A O 1
ATOM 1281 N N . PHE A 1 172 ? -6.777 0.476 -5.036 1.00 91.25 172 PHE A N 1
ATOM 1282 C CA . PHE A 1 172 ? -5.969 1.422 -5.797 1.00 91.25 172 PHE A CA 1
ATOM 1283 C C . PHE A 1 172 ? -6.890 2.308 -6.639 1.00 91.25 172 PHE A C 1
ATOM 1285 O O . PHE A 1 172 ? -7.655 1.804 -7.468 1.00 91.25 172 PHE A O 1
ATOM 1292 N N . LEU A 1 173 ? -6.833 3.622 -6.423 1.00 87.94 173 LEU A N 1
ATOM 1293 C CA . LEU A 1 173 ? -7.667 4.578 -7.147 1.00 87.94 173 LEU A CA 1
ATOM 1294 C C . LEU A 1 173 ? -7.119 4.863 -8.553 1.00 87.94 173 LEU A C 1
ATOM 1296 O O . LEU A 1 173 ? -5.904 4.860 -8.758 1.00 87.94 173 LEU A O 1
ATOM 1300 N N . PRO A 1 174 ? -7.994 5.124 -9.538 1.00 75.56 174 PRO A N 1
ATOM 1301 C CA . PRO A 1 174 ? -7.567 5.557 -10.852 1.00 75.56 174 PRO A CA 1
ATOM 1302 C C . PRO A 1 174 ? -6.886 6.919 -10.749 1.00 75.56 174 PRO A C 1
ATOM 1304 O O . PRO A 1 174 ? -7.134 7.709 -9.838 1.00 75.56 174 PRO A O 1
ATOM 1307 N N . LEU A 1 175 ? -6.050 7.208 -11.734 1.00 66.94 175 LEU A N 1
ATOM 1308 C CA . LEU A 1 175 ? -5.335 8.470 -11.824 1.00 66.94 175 LEU A CA 1
ATOM 1309 C C . LEU A 1 175 ? -6.299 9.602 -12.152 1.00 66.94 175 LEU A C 1
ATOM 1311 O O . LEU A 1 175 ? -6.636 9.824 -13.314 1.00 66.94 175 LEU A O 1
ATOM 1315 N N . ILE A 1 176 ? -6.713 10.335 -11.127 1.00 52.97 176 ILE A N 1
ATOM 1316 C CA . ILE A 1 176 ? -7.421 11.605 -11.260 1.00 52.97 176 ILE A CA 1
ATOM 1317 C C . ILE A 1 176 ? -6.561 12.655 -10.546 1.00 52.97 176 ILE A C 1
ATOM 1319 O O . ILE A 1 176 ? -6.881 13.122 -9.464 1.00 52.97 176 ILE A O 1
ATOM 1323 N N . GLY A 1 177 ? -5.402 12.978 -11.130 1.00 45.84 177 GLY A N 1
ATOM 1324 C CA . GLY A 1 177 ? -4.488 13.995 -10.596 1.00 45.84 177 GLY A CA 1
ATOM 1325 C C . GLY A 1 177 ? -3.574 13.529 -9.451 1.00 45.84 177 GLY A C 1
ATOM 1326 O O . GLY A 1 177 ? -3.842 12.567 -8.742 1.00 45.84 177 GLY A O 1
ATOM 1327 N N . CYS A 1 178 ? -2.437 14.213 -9.309 1.00 37.50 178 CYS A N 1
ATOM 1328 C CA . CYS A 1 178 ? -1.297 13.829 -8.465 1.00 37.50 178 CYS A CA 1
ATOM 1329 C C . CYS A 1 178 ? -1.441 14.158 -6.965 1.00 37.50 178 CYS A C 1
ATOM 1331 O O . CYS A 1 178 ? -0.423 14.359 -6.308 1.00 37.50 178 CYS A O 1
ATOM 1333 N N . PHE A 1 179 ? -2.649 14.275 -6.408 1.00 46.38 179 PHE A N 1
ATOM 1334 C CA . PHE A 1 179 ? -2.805 14.769 -5.036 1.00 46.38 179 PHE A CA 1
ATOM 1335 C C . PHE A 1 179 ? -3.410 13.732 -4.091 1.00 46.38 179 PHE A C 1
ATOM 1337 O O . PHE A 1 179 ? -4.534 13.270 -4.275 1.00 46.38 179 PHE A O 1
ATOM 1344 N N . ILE A 1 180 ? -2.674 13.443 -3.013 1.00 51.44 180 ILE A N 1
ATOM 1345 C CA . ILE A 1 180 ? -3.225 12.912 -1.763 1.00 51.44 180 ILE A CA 1
ATOM 1346 C C . ILE A 1 180 ? -4.166 13.980 -1.203 1.00 51.44 180 ILE A C 1
ATOM 1348 O O . ILE A 1 180 ? -3.751 14.896 -0.497 1.00 51.44 180 ILE A O 1
ATOM 1352 N N . GLY A 1 181 ? -5.425 13.931 -1.617 1.00 54.16 181 GLY A N 1
ATOM 1353 C CA . GLY A 1 181 ? -6.401 14.965 -1.303 1.00 54.16 181 GLY A CA 1
ATOM 1354 C C . GLY A 1 181 ? -7.499 14.509 -0.353 1.00 54.16 181 GLY A C 1
ATOM 1355 O O . GLY A 1 181 ? -7.560 13.360 0.108 1.00 54.16 181 GLY A O 1
ATOM 1356 N N . ALA A 1 182 ? -8.448 15.425 -0.156 1.00 52.66 182 ALA A N 1
ATOM 1357 C CA . ALA A 1 182 ? -9.780 15.119 0.355 1.00 52.66 182 ALA A CA 1
ATOM 1358 C C . ALA A 1 182 ? -10.459 13.979 -0.431 1.00 52.66 182 ALA A C 1
ATOM 1360 O O . ALA A 1 182 ? -11.336 13.330 0.118 1.00 52.66 182 ALA A O 1
ATOM 1361 N N . ASP A 1 183 ? -10.032 13.697 -1.667 1.00 63.56 183 ASP A N 1
ATOM 1362 C CA . ASP A 1 183 ? -10.581 12.631 -2.509 1.00 63.56 183 ASP A CA 1
ATOM 1363 C C . ASP A 1 183 ? -10.113 11.237 -2.070 1.00 63.56 183 ASP A C 1
ATOM 1365 O O . ASP A 1 183 ? -10.940 10.353 -1.864 1.00 63.56 183 ASP A O 1
ATOM 1369 N N . THR A 1 184 ? -8.810 11.029 -1.839 1.00 64.81 184 THR A N 1
ATOM 1370 C CA . THR A 1 184 ? -8.276 9.743 -1.343 1.00 64.81 184 THR A CA 1
ATOM 1371 C C . THR A 1 184 ? -8.730 9.477 0.085 1.00 64.81 184 THR A C 1
ATOM 1373 O O . THR A 1 184 ? -9.207 8.390 0.412 1.00 64.81 184 THR A O 1
ATOM 1376 N N . THR A 1 185 ? -8.619 10.494 0.941 1.00 64.06 185 THR A N 1
ATOM 1377 C CA . THR A 1 185 ? -9.101 10.416 2.326 1.00 64.06 185 THR A CA 1
ATOM 1378 C C . THR A 1 185 ? -10.627 10.320 2.369 1.00 64.06 185 THR A C 1
ATOM 1380 O O . THR A 1 185 ? -11.177 9.576 3.175 1.00 64.06 185 THR A O 1
ATOM 1383 N N . GLY A 1 186 ? -11.331 10.992 1.460 1.00 57.62 186 GLY A N 1
ATOM 1384 C CA . GLY A 1 186 ? -12.776 10.903 1.267 1.00 57.62 186 GLY A CA 1
ATOM 1385 C C . GLY A 1 186 ? -13.219 9.527 0.791 1.00 57.62 186 GLY A C 1
ATOM 1386 O O . GLY A 1 186 ? -14.219 9.020 1.285 1.00 57.62 186 GLY A O 1
ATOM 1387 N N . TRP A 1 187 ? -12.452 8.869 -0.077 1.00 67.00 187 TRP A N 1
ATOM 1388 C CA . TRP A 1 187 ? -12.704 7.490 -0.483 1.00 67.00 187 TRP A CA 1
ATOM 1389 C C . TRP A 1 187 ? -12.445 6.502 0.649 1.00 67.00 187 TRP A C 1
ATOM 1391 O O . TRP A 1 187 ? -13.238 5.583 0.854 1.00 67.00 187 TRP A O 1
ATOM 1401 N N . LEU A 1 188 ? -11.387 6.710 1.437 1.00 65.56 188 LEU A N 1
ATOM 1402 C CA . LEU A 1 188 ? -11.169 5.941 2.661 1.00 65.56 188 LEU A CA 1
ATOM 1403 C C . LEU A 1 188 ? -12.350 6.116 3.631 1.00 65.56 188 LEU A C 1
ATOM 1405 O O . LEU A 1 188 ? -12.815 5.138 4.207 1.00 65.56 188 LEU A O 1
ATOM 1409 N N . ARG A 1 189 ? -12.896 7.334 3.746 1.00 57.91 189 ARG A N 1
ATOM 1410 C CA . ARG A 1 189 ? -14.104 7.633 4.539 1.00 57.91 189 ARG A CA 1
ATOM 1411 C C . ARG A 1 189 ? -15.390 7.058 3.933 1.00 57.91 189 ARG A C 1
ATOM 1413 O O . ARG A 1 189 ? -16.316 6.742 4.675 1.00 57.91 189 ARG A O 1
ATOM 1420 N N . GLY A 1 190 ? -15.468 6.966 2.608 1.00 53.38 190 GLY A N 1
ATOM 1421 C CA . GLY A 1 190 ? -16.616 6.455 1.857 1.00 53.38 190 GLY A CA 1
ATOM 1422 C C . GLY A 1 190 ? -16.627 4.934 1.706 1.00 53.38 190 GLY A C 1
ATOM 1423 O O . GLY A 1 190 ? -17.684 4.353 1.484 1.00 53.38 190 GLY A O 1
ATOM 1424 N N . SER A 1 191 ? -15.479 4.276 1.871 1.00 60.34 191 SER A N 1
ATOM 1425 C CA . SER A 1 191 ? -15.367 2.824 2.008 1.00 60.34 191 SER A CA 1
ATOM 1426 C C . SER A 1 191 ? -15.918 2.451 3.381 1.00 60.34 191 SER A C 1
ATOM 1428 O O . SER A 1 191 ? -15.218 2.536 4.388 1.00 60.34 191 SER A O 1
ATOM 1430 N N . ILE A 1 192 ? -17.211 2.126 3.449 1.00 61.81 192 ILE A N 1
ATOM 1431 C CA . ILE A 1 192 ? -17.912 1.943 4.720 1.00 61.81 192 ILE A CA 1
ATOM 1432 C C . ILE A 1 192 ? -17.499 0.598 5.323 1.00 61.81 192 ILE A C 1
ATOM 1434 O O . ILE A 1 192 ? -18.182 -0.413 5.134 1.00 61.81 192 ILE A O 1
ATOM 1438 N N . VAL A 1 193 ? -16.393 0.596 6.066 1.00 75.50 193 VAL A N 1
ATOM 1439 C CA . VAL A 1 193 ? -16.115 -0.443 7.056 1.00 75.50 193 VAL A CA 1
ATOM 1440 C C . VAL A 1 193 ? -16.939 -0.121 8.300 1.00 75.50 193 VAL A C 1
ATOM 1442 O O . VAL A 1 193 ? -16.953 1.006 8.790 1.00 75.50 193 VAL A O 1
ATOM 1445 N N . LYS A 1 194 ? -17.693 -1.104 8.783 1.00 78.19 194 LYS A N 1
ATOM 1446 C CA . LYS A 1 194 ? -18.520 -1.014 9.985 1.00 78.19 194 LYS A CA 1
ATOM 1447 C C . LYS A 1 194 ? -18.259 -2.232 10.842 1.00 78.19 194 LYS A C 1
ATOM 1449 O O . LYS A 1 194 ? -18.320 -3.355 10.355 1.00 78.19 194 LYS A O 1
ATOM 1454 N N . LYS A 1 195 ? -18.048 -2.008 12.129 1.00 83.12 195 LYS A N 1
ATOM 1455 C CA . LYS A 1 195 ? -18.026 -3.059 13.133 1.00 83.12 195 LYS A CA 1
ATOM 1456 C C . LYS A 1 195 ? -19.297 -2.962 13.950 1.00 83.12 195 LYS A C 1
ATOM 1458 O O . LYS A 1 195 ? -19.710 -1.862 14.312 1.00 83.12 195 LYS A O 1
ATOM 1463 N N . LYS A 1 196 ? -19.943 -4.098 14.180 1.00 79.88 196 LYS A N 1
ATOM 1464 C CA . LYS A 1 196 ? -21.160 -4.179 14.986 1.00 79.88 196 LYS A CA 1
ATOM 1465 C C . LYS A 1 196 ? -21.039 -5.325 15.984 1.00 79.88 196 LYS A C 1
ATOM 1467 O O . LYS A 1 196 ? -20.794 -6.446 15.533 1.00 79.88 196 LYS A O 1
ATOM 1472 N N . PRO A 1 197 ? -21.241 -5.074 17.286 1.00 75.56 197 PRO A N 1
ATOM 1473 C CA . PRO A 1 197 ? -21.445 -6.144 18.247 1.00 75.56 197 PRO A CA 1
ATOM 1474 C C . PRO A 1 197 ? -22.666 -6.977 17.843 1.00 75.56 197 PRO A C 1
ATOM 1476 O O . PRO A 1 197 ? -23.693 -6.443 17.416 1.00 75.56 197 PRO A O 1
ATOM 1479 N N . VAL A 1 198 ? -22.523 -8.288 17.945 1.00 76.88 198 VAL A N 1
ATOM 1480 C CA . VAL A 1 198 ? -23.556 -9.299 17.766 1.00 76.88 198 VAL A CA 1
ATOM 1481 C C . VAL A 1 198 ? -23.666 -9.986 19.122 1.00 76.88 198 VAL A C 1
ATOM 1483 O O . VAL A 1 198 ? -22.773 -10.747 19.508 1.00 76.88 198 VAL A O 1
ATOM 1486 N N . TYR A 1 199 ? -24.702 -9.606 19.867 1.00 63.25 199 TYR A N 1
ATOM 1487 C CA . TYR A 1 199 ? -25.060 -10.200 21.155 1.00 63.25 199 TYR A CA 1
ATOM 1488 C C . TYR A 1 199 ? -25.900 -11.457 20.940 1.00 63.25 199 TYR A C 1
ATOM 1490 O O . TYR A 1 199 ? -26.735 -11.443 20.003 1.00 63.25 199 TYR A O 1
#

Solvent-accessible surface area (backbone atoms only — not comparable to full-atom values): 10779 Å² total; per-residue (Å²): 117,75,75,65,62,75,76,66,62,100,58,42,33,16,41,33,24,46,79,84,42,82,57,51,79,42,86,25,76,51,60,88,60,42,27,29,37,42,34,40,40,46,81,62,43,29,40,36,37,34,28,33,63,81,84,68,43,79,68,39,71,35,72,44,67,29,55,41,38,87,63,23,90,48,71,67,47,37,32,59,40,24,65,40,74,68,36,30,53,51,43,20,52,30,46,42,50,43,51,37,52,38,48,50,48,38,18,69,77,64,72,46,56,40,67,38,26,48,38,34,35,34,44,42,53,71,60,50,48,23,33,66,69,72,39,76,35,52,43,57,81,37,91,89,47,52,70,96,69,79,57,72,46,77,50,45,18,58,84,64,72,42,70,42,16,66,71,12,41,33,35,40,52,44,85,77,69,98,62,98,39,74,63,56,56,42,47,54,67,64,55,47,69,44,56,42,71,49,126

Mean predicted aligned error: 6.77 Å

pLDDT: mean 85.91, std 14.66, range [37.5, 98.56]

Secondary structure (DSSP, 8-state):
-HHHHTTS-TT-EEEEEETTEEEEEEES--TT--EEEEEEE-SSEEEEEEEETTT--EEEEEEEE-GGGGG-SSHHHHHHHTTSHHHHHHHHHHHHHHHHHHHHHHHHHH---GGGEEEEEEEE-HHHHHHHTT---GGGGSTT---S--S-EEEETTTTT-SS-TT-EEEEPP-S-S---HHHHHHHHHS-EEEEEE-

Nearest PDB structures (foldseek):
  3zyy-assembly1_X  TM=8.658E-01  e=1.416E-17  Carboxydothermus hydrogenoformans
  4c1n-assembly2_K  TM=8.573E-01  e=1.101E-16  Carboxydothermus hydrogenoformans
  4iz9-assembly1_A-2  TM=4.959E-01  e=5.844E-03  Mycobacterium avium 104
  4ijn-assembly1_B  TM=4.498E-01  e=1.280E-02  Mycolicibacterium smegmatis MC2 155
  1mwk-assembly2_B  TM=3.840E-01  e=1.359E-02  Escherichia coli

Sequence (199 aa):
MLPFFFNQRENGITAVLENGRLMTLEAGDTSHEMYGLAVDIGTTTVAAYLYNLNSREQAAVASALNAQISEGADVMSRIATASTADGLELLHRKIISTINNLVESTSNNTGVSSKQIYSMVMVGNTPMQHLFLRLSPASLGRSPFTAVTKSIVKTSARELDININPAGSVTFLPLIGCFIGADTTGWLRGSIVKKKPVY

Foldseek 3Di:
DVVVLVPDDPAFKKFKDWPNHTLDIGPHDCQQLAKAWEWEDEPFKIKIWIARLVVLDTQDIDMDTQQCCVQPVDLLSLLVLLPDLVSLVVSQVSNLVRQQVRLVVSCVSRVRALLSHAEYEYEYDLSRVCSNVSHRQNCCNDPVNDGPDQAKDKDACCVSVHRHNRSHIYIYHGDPDNDPDCVRSVVVNVRDTGMDTDD